Protein AF-A0A2C9LYV4-F1 (afdb_monomer_lite)

Structure (mmCIF, N/CA/C/O backbone):
data_AF-A0A2C9LYV4-F1
#
_entry.id   AF-A0A2C9LYV4-F1
#
loop_
_atom_site.group_PDB
_atom_site.id
_atom_site.type_symbol
_atom_site.label_atom_id
_atom_site.label_alt_id
_atom_site.label_comp_id
_atom_site.label_asym_id
_atom_site.label_entity_id
_atom_site.label_seq_id
_atom_site.pdbx_PDB_ins_code
_atom_site.Cartn_x
_atom_site.Cartn_y
_atom_site.Cartn_z
_atom_site.occupancy
_atom_site.B_iso_or_equiv
_atom_site.auth_seq_id
_atom_site.auth_comp_id
_atom_site.auth_asym_id
_atom_site.auth_atom_id
_atom_site.pdbx_PDB_model_num
ATOM 1 N N . MET A 1 1 ? -2.071 34.039 30.656 1.00 56.44 1 MET A N 1
ATOM 2 C CA . MET A 1 1 ? -1.187 34.396 29.516 1.00 56.44 1 MET A CA 1
ATOM 3 C C . MET A 1 1 ? -0.186 33.289 29.141 1.00 56.44 1 MET A C 1
ATOM 5 O O . MET A 1 1 ? -0.096 32.959 27.966 1.00 56.44 1 MET A O 1
ATOM 9 N N . ILE A 1 2 ? 0.522 32.662 30.096 1.00 62.28 2 ILE A N 1
ATOM 10 C CA . ILE A 1 2 ? 1.489 31.567 29.827 1.00 62.28 2 ILE A CA 1
ATOM 11 C C . ILE A 1 2 ? 0.813 30.305 29.250 1.00 62.28 2 ILE A C 1
ATOM 13 O O . ILE A 1 2 ? 1.288 29.763 28.257 1.00 62.28 2 ILE A O 1
ATOM 17 N N . ALA A 1 3 ? -0.340 29.891 29.790 1.00 60.28 3 ALA A N 1
ATOM 18 C CA . ALA A 1 3 ? -1.103 28.743 29.281 1.00 60.28 3 ALA A CA 1
ATOM 19 C C . ALA A 1 3 ? -1.579 28.928 27.824 1.00 60.28 3 ALA A C 1
ATOM 21 O O . ALA A 1 3 ? -1.458 28.013 27.015 1.00 60.28 3 ALA A O 1
ATOM 22 N N . LEU A 1 4 ? -2.022 30.138 27.458 1.00 67.06 4 LEU A N 1
ATOM 23 C CA . LEU A 1 4 ? -2.432 30.478 26.090 1.00 67.06 4 LEU A CA 1
ATOM 24 C C . LEU A 1 4 ? -1.241 30.439 25.115 1.00 67.06 4 LEU A C 1
ATOM 26 O O . LEU A 1 4 ? -1.348 29.907 24.015 1.00 67.06 4 LEU A O 1
ATOM 30 N N . LYS A 1 5 ? -0.075 30.943 25.543 1.00 67.81 5 LYS A N 1
ATOM 31 C CA . LYS A 1 5 ? 1.169 30.936 24.753 1.00 67.81 5 LYS A CA 1
ATOM 32 C C . LYS A 1 5 ? 1.719 29.516 24.561 1.00 67.81 5 LYS A C 1
ATOM 34 O O . LYS A 1 5 ? 2.217 29.189 23.483 1.00 67.81 5 LYS A O 1
ATOM 39 N N . ASN A 1 6 ? 1.583 28.662 25.576 1.00 65.56 6 ASN A N 1
ATOM 40 C CA . ASN A 1 6 ? 1.927 27.242 25.500 1.00 65.56 6 ASN A CA 1
ATOM 41 C C . ASN A 1 6 ? 0.960 26.473 24.587 1.00 65.56 6 ASN A C 1
ATOM 43 O O . ASN A 1 6 ? 1.418 25.686 23.759 1.00 65.56 6 ASN A O 1
ATOM 47 N N . GLY A 1 7 ? -0.344 26.763 24.662 1.00 70.94 7 GLY A N 1
ATOM 48 C CA . GLY A 1 7 ? -1.356 26.216 23.754 1.00 70.94 7 GLY A CA 1
ATOM 49 C C . GLY A 1 7 ? -1.098 26.597 22.295 1.00 70.94 7 GLY A C 1
ATOM 50 O O . GLY A 1 7 ? -1.024 25.725 21.434 1.00 70.94 7 GLY A O 1
ATOM 51 N N . LEU A 1 8 ? -0.834 27.878 22.019 1.00 75.88 8 LEU A N 1
ATOM 52 C CA . LEU A 1 8 ? -0.513 28.362 20.672 1.00 75.88 8 LEU A CA 1
ATOM 53 C C . LEU A 1 8 ? 0.761 27.707 20.112 1.00 75.88 8 LEU A C 1
ATOM 55 O O . LEU A 1 8 ? 0.804 27.316 18.948 1.00 75.88 8 LEU A O 1
ATOM 59 N N . ARG A 1 9 ? 1.795 27.530 20.949 1.00 75.50 9 ARG A N 1
ATOM 60 C CA . ARG A 1 9 ? 3.038 26.843 20.564 1.00 75.50 9 ARG A CA 1
ATOM 61 C C . ARG A 1 9 ? 2.796 25.366 20.245 1.00 75.50 9 ARG A C 1
ATOM 63 O O . ARG A 1 9 ? 3.397 24.850 19.305 1.00 75.50 9 ARG A O 1
ATOM 70 N N . HIS A 1 10 ? 1.940 24.692 21.011 1.00 76.44 10 HIS A N 1
ATOM 71 C CA . HIS A 1 10 ? 1.567 23.302 20.754 1.00 76.44 10 HIS A CA 1
ATOM 72 C C . HIS A 1 10 ? 0.804 23.169 19.430 1.00 76.44 10 HIS A C 1
ATOM 74 O O . HIS A 1 10 ? 1.162 22.338 18.598 1.00 76.44 10 HIS A O 1
ATOM 80 N N . ILE A 1 11 ? -0.170 24.052 19.189 1.00 82.38 11 ILE A N 1
ATOM 81 C CA . ILE A 1 11 ? -0.934 24.108 17.935 1.00 82.38 11 ILE A CA 1
ATOM 82 C C . ILE A 1 11 ? -0.005 24.380 16.747 1.00 82.38 11 ILE A C 1
ATOM 84 O O . ILE A 1 11 ? -0.052 23.655 15.760 1.00 82.38 11 ILE A O 1
ATOM 88 N N . ALA A 1 12 ? 0.893 25.362 16.845 1.00 78.25 12 ALA A N 1
ATOM 89 C CA . ALA A 1 12 ? 1.827 25.691 15.769 1.00 78.25 12 ALA A CA 1
ATOM 90 C C . ALA A 1 12 ? 2.773 24.525 15.431 1.00 78.25 12 ALA A C 1
ATOM 92 O O . ALA A 1 12 ? 2.997 24.227 14.256 1.00 78.25 12 ALA A O 1
ATOM 93 N N . LYS A 1 13 ? 3.301 23.823 16.446 1.00 77.06 13 LYS A N 1
ATOM 94 C CA . LYS A 1 13 ? 4.125 22.619 16.242 1.00 77.06 13 LYS A CA 1
ATOM 95 C C . LYS A 1 13 ? 3.329 21.503 15.573 1.00 77.06 13 LYS A C 1
ATOM 97 O O . LYS A 1 13 ? 3.822 20.907 14.618 1.00 77.06 13 LYS A O 1
ATOM 102 N N . HIS A 1 14 ? 2.108 21.262 16.041 1.00 76.62 14 HIS A N 1
ATOM 103 C CA . HIS A 1 14 ? 1.223 20.256 15.472 1.00 76.62 14 HIS A CA 1
ATOM 104 C C . HIS A 1 14 ? 0.893 20.561 14.003 1.00 76.62 14 HIS A C 1
ATOM 106 O O . HIS A 1 14 ? 1.096 19.714 13.138 1.00 76.62 14 HIS A O 1
ATOM 112 N N . LEU A 1 15 ? 0.501 21.800 13.691 1.00 77.62 15 LEU A N 1
ATOM 113 C CA . LEU A 1 15 ? 0.253 22.247 12.317 1.00 77.62 15 LEU A CA 1
ATOM 114 C C . LEU A 1 15 ? 1.497 22.111 11.436 1.00 77.62 15 LEU A C 1
ATOM 116 O O . LEU A 1 15 ? 1.401 21.623 10.315 1.00 77.62 15 LEU A O 1
ATOM 120 N N . THR A 1 16 ? 2.674 22.473 11.948 1.00 79.38 16 THR A N 1
ATOM 121 C CA . THR A 1 16 ? 3.940 22.319 11.213 1.00 79.38 16 THR A CA 1
ATOM 122 C C . THR A 1 16 ? 4.219 20.852 10.884 1.00 79.38 16 THR A C 1
ATOM 124 O O . THR A 1 16 ? 4.624 20.537 9.769 1.00 79.38 16 THR A O 1
ATOM 127 N N . GLN A 1 17 ? 3.995 19.939 11.832 1.00 76.19 17 GLN A N 1
ATOM 128 C CA . GLN A 1 17 ? 4.163 18.501 11.610 1.00 76.19 17 GLN A CA 1
ATOM 129 C C . GLN A 1 17 ? 3.161 17.967 10.579 1.00 76.19 17 GLN A C 1
ATOM 131 O O . GLN A 1 17 ? 3.556 17.237 9.670 1.00 76.19 17 GLN A O 1
ATOM 136 N N . LEU A 1 18 ? 1.894 18.383 10.664 1.00 77.50 18 LEU A N 1
ATOM 137 C CA . LEU A 1 18 ? 0.866 18.017 9.688 1.00 77.50 18 LEU A CA 1
ATOM 138 C C . LEU A 1 18 ? 1.211 18.511 8.280 1.00 77.50 18 LEU A C 1
ATOM 140 O O . LEU A 1 18 ? 1.094 17.750 7.321 1.00 77.50 18 LEU A O 1
ATOM 144 N N . LEU A 1 19 ? 1.664 19.760 8.151 1.00 76.69 19 LEU A N 1
ATOM 145 C CA . LEU A 1 19 ? 2.068 20.342 6.872 1.00 76.69 19 LEU A CA 1
ATOM 146 C C . LEU A 1 19 ? 3.268 19.609 6.276 1.00 76.69 19 LEU A C 1
ATOM 148 O O . LEU A 1 19 ? 3.232 19.263 5.101 1.00 76.69 19 LEU A O 1
ATOM 152 N N . LYS A 1 20 ? 4.293 19.304 7.082 1.00 77.38 20 LYS A N 1
ATOM 153 C CA . LYS A 1 20 ? 5.456 18.523 6.630 1.00 77.38 20 LYS A CA 1
ATOM 154 C C . LYS A 1 20 ? 5.047 17.152 6.101 1.00 77.38 20 LYS A C 1
ATOM 156 O O . LYS A 1 20 ? 5.502 16.754 5.034 1.00 77.38 20 LYS A O 1
ATOM 161 N N . ARG A 1 21 ? 4.157 16.456 6.812 1.00 79.62 21 ARG A N 1
ATOM 162 C CA . ARG A 1 21 ? 3.671 15.140 6.389 1.00 79.62 21 ARG A CA 1
ATOM 163 C C . ARG A 1 21 ? 2.850 15.218 5.101 1.00 79.62 21 ARG A C 1
ATOM 165 O O . ARG A 1 21 ? 3.083 14.436 4.187 1.00 79.62 21 ARG A O 1
ATOM 172 N N . LYS A 1 22 ? 1.939 16.193 4.995 1.00 80.19 22 LYS A N 1
ATOM 173 C CA . LYS A 1 22 ? 1.156 16.425 3.769 1.00 80.19 22 LYS A CA 1
ATOM 174 C C . LYS A 1 22 ? 2.044 16.782 2.578 1.00 80.19 22 LYS A C 1
ATOM 176 O O . LYS A 1 22 ? 1.810 16.284 1.485 1.00 80.19 22 LYS A O 1
ATOM 181 N N . LEU A 1 23 ? 3.067 17.607 2.788 1.00 81.00 23 LEU A N 1
ATOM 182 C CA . LEU A 1 23 ? 4.013 17.989 1.745 1.00 81.00 23 LEU A CA 1
ATOM 183 C C . LEU A 1 23 ? 4.838 16.788 1.263 1.00 81.00 23 LEU A C 1
ATOM 185 O O . LEU A 1 23 ? 4.965 16.590 0.059 1.00 81.00 23 LEU A O 1
ATOM 189 N N . SER A 1 24 ? 5.333 15.959 2.188 1.00 85.25 24 SER A N 1
ATOM 190 C CA . SER A 1 24 ? 6.030 14.706 1.863 1.00 85.25 24 SER A CA 1
ATOM 191 C C . SER A 1 24 ? 5.170 13.798 0.982 1.00 85.25 24 SER A C 1
ATOM 193 O O . SER A 1 24 ? 5.613 13.383 -0.087 1.00 85.25 24 SER A O 1
ATOM 195 N N . LEU A 1 25 ? 3.910 13.578 1.375 1.00 83.50 25 LEU A N 1
ATOM 196 C CA . LEU A 1 25 ? 2.962 12.774 0.602 1.00 83.50 25 LEU A CA 1
ATOM 197 C C . LEU A 1 25 ? 2.740 13.346 -0.806 1.00 83.50 25 LEU A C 1
ATOM 199 O O . LEU A 1 25 ? 2.710 12.592 -1.773 1.00 83.50 25 LEU A O 1
ATOM 203 N N . ILE A 1 26 ? 2.620 14.672 -0.942 1.00 84.31 26 ILE A N 1
ATOM 204 C CA . ILE A 1 26 ? 2.455 15.329 -2.247 1.00 84.31 26 ILE A CA 1
ATOM 205 C C . ILE A 1 26 ? 3.688 15.116 -3.129 1.00 84.31 26 ILE A C 1
ATOM 207 O O . ILE A 1 26 ? 3.542 14.790 -4.304 1.00 84.31 26 ILE A O 1
ATOM 211 N N . HIS A 1 27 ? 4.896 15.273 -2.584 1.00 87.50 27 HIS A N 1
ATOM 212 C CA . HIS A 1 27 ? 6.123 15.056 -3.352 1.00 87.50 27 HIS A CA 1
ATOM 213 C C . HIS A 1 27 ? 6.274 13.603 -3.797 1.00 87.50 27 HIS A C 1
ATOM 215 O O . HIS A 1 27 ? 6.596 13.361 -4.959 1.00 87.50 27 HIS A O 1
ATOM 221 N N . LEU A 1 28 ? 5.990 12.651 -2.908 1.00 90.12 28 LEU A N 1
ATOM 222 C CA . LEU A 1 28 ? 5.988 11.228 -3.236 1.00 90.12 28 LEU A CA 1
ATOM 223 C C . LEU A 1 28 ? 4.947 10.903 -4.312 1.00 90.12 28 LEU A C 1
ATOM 225 O O . LEU A 1 28 ? 5.273 10.252 -5.301 1.00 90.12 28 LEU A O 1
ATOM 229 N N . ALA A 1 29 ? 3.729 11.434 -4.188 1.00 88.75 29 ALA A N 1
ATOM 230 C CA . ALA A 1 29 ? 2.685 11.259 -5.192 1.00 88.75 29 ALA A CA 1
ATOM 231 C C . ALA A 1 29 ? 3.075 11.862 -6.549 1.00 88.75 29 ALA A C 1
ATOM 233 O O . ALA A 1 29 ? 2.820 11.250 -7.583 1.00 88.75 29 ALA A O 1
ATOM 234 N N . GLN A 1 30 ? 3.722 13.030 -6.565 1.00 91.81 30 GLN A N 1
ATOM 235 C CA . GLN A 1 30 ? 4.199 13.664 -7.795 1.00 91.81 30 GLN A CA 1
ATOM 236 C C . GLN A 1 30 ? 5.315 12.846 -8.455 1.00 91.81 30 GLN A C 1
ATOM 238 O O . GLN A 1 30 ? 5.283 12.631 -9.663 1.00 91.81 30 GLN A O 1
ATOM 243 N N . ALA A 1 31 ? 6.277 12.360 -7.670 1.00 93.75 31 ALA A N 1
ATOM 244 C CA . ALA A 1 31 ? 7.363 11.532 -8.177 1.00 93.75 31 ALA A CA 1
ATOM 245 C C . ALA A 1 31 ? 6.834 10.188 -8.714 1.00 93.75 31 ALA A C 1
ATOM 247 O O . ALA A 1 31 ? 7.182 9.780 -9.822 1.00 93.75 31 ALA A O 1
ATOM 248 N N . SER A 1 32 ? 5.911 9.554 -7.985 1.00 95.81 32 SER A N 1
ATOM 249 C CA . SER A 1 32 ? 5.224 8.337 -8.427 1.00 95.81 32 SER A CA 1
ATOM 250 C C . SER A 1 32 ? 4.376 8.561 -9.673 1.00 95.81 32 SER A C 1
ATOM 252 O O . SER A 1 32 ? 4.357 7.701 -10.545 1.00 95.81 32 SER A O 1
ATOM 254 N N . ARG A 1 33 ? 3.720 9.720 -9.813 1.00 96.69 33 ARG A N 1
ATOM 255 C CA . ARG A 1 33 ? 2.978 10.074 -11.032 1.00 96.69 33 ARG A CA 1
ATOM 256 C C . ARG A 1 33 ? 3.895 10.075 -12.254 1.00 96.69 33 ARG A C 1
ATOM 258 O O . ARG A 1 33 ? 3.520 9.514 -13.276 1.00 96.69 33 ARG A O 1
ATOM 265 N N . THR A 1 34 ? 5.091 10.653 -12.147 1.00 95.94 34 THR A N 1
ATOM 266 C CA . THR A 1 34 ? 6.073 10.645 -13.244 1.00 95.94 34 THR A CA 1
ATOM 267 C C . THR A 1 34 ? 6.524 9.227 -13.595 1.00 95.94 34 THR A C 1
ATOM 269 O O . THR A 1 34 ? 6.613 8.891 -14.772 1.00 95.94 34 THR A O 1
ATOM 272 N N . VAL A 1 35 ? 6.764 8.378 -12.589 1.00 96.00 35 VAL A N 1
ATOM 273 C CA . VAL A 1 35 ? 7.122 6.963 -12.792 1.00 96.00 35 VAL A CA 1
ATOM 274 C C . VAL A 1 35 ? 6.003 6.195 -13.497 1.00 96.00 35 VAL A C 1
ATOM 276 O O . VAL A 1 35 ? 6.260 5.509 -14.481 1.00 96.00 35 VAL A O 1
ATOM 279 N N . LEU A 1 36 ? 4.762 6.331 -13.025 1.00 96.56 36 LEU A N 1
ATOM 280 C CA . LEU A 1 36 ? 3.598 5.619 -13.564 1.00 96.56 36 LEU A CA 1
ATOM 281 C C . LEU A 1 36 ? 3.195 6.097 -14.968 1.00 96.56 36 LEU A C 1
ATOM 283 O O . LEU A 1 36 ? 2.637 5.326 -15.745 1.00 96.56 36 LEU A O 1
ATOM 287 N N . ALA A 1 37 ? 3.511 7.348 -15.313 1.00 95.75 37 ALA A N 1
ATOM 288 C CA . ALA A 1 37 ? 3.302 7.891 -16.653 1.00 95.75 37 ALA A CA 1
ATOM 289 C C . ALA A 1 37 ? 4.317 7.368 -17.689 1.00 95.75 37 ALA A C 1
ATOM 291 O O . ALA A 1 37 ? 4.082 7.504 -18.888 1.00 95.75 37 ALA A O 1
ATOM 292 N N . SER A 1 38 ? 5.443 6.790 -17.256 1.00 97.31 38 SER A N 1
ATOM 293 C CA . SER A 1 38 ? 6.449 6.230 -18.160 1.00 97.31 38 SER A CA 1
ATOM 294 C C . SER A 1 38 ? 6.139 4.772 -18.486 1.00 97.31 38 SER A C 1
ATOM 296 O O . SER A 1 38 ? 6.296 3.895 -17.632 1.00 97.31 38 SER A O 1
ATOM 298 N N . GLN A 1 39 ? 5.741 4.508 -19.734 1.00 96.38 39 GLN A N 1
ATOM 299 C CA . GLN A 1 39 ? 5.446 3.164 -20.248 1.00 96.38 39 GLN A CA 1
ATOM 300 C C . GLN A 1 39 ? 6.646 2.216 -20.171 1.00 96.38 39 GLN A C 1
ATOM 302 O O . GLN A 1 39 ? 6.483 1.044 -19.851 1.00 96.38 39 GLN A O 1
ATOM 307 N N . GLU A 1 40 ? 7.857 2.717 -20.418 1.00 97.62 40 GLU A N 1
ATOM 308 C CA . GLU A 1 40 ? 9.085 1.924 -20.294 1.00 97.62 40 GLU A CA 1
ATOM 309 C C . GLU A 1 40 ? 9.275 1.437 -18.853 1.00 97.62 40 GLU A C 1
ATOM 311 O O . GLU A 1 40 ? 9.469 0.248 -18.600 1.00 97.62 40 GLU A O 1
ATOM 316 N N . VAL A 1 41 ? 9.143 2.353 -17.890 1.00 96.69 41 VAL A N 1
ATOM 317 C CA . VAL A 1 41 ? 9.350 2.048 -16.471 1.00 96.69 41 VAL A CA 1
ATOM 318 C C . VAL A 1 41 ? 8.258 1.125 -15.936 1.00 96.69 41 VAL A C 1
ATOM 320 O O . VAL A 1 41 ? 8.556 0.170 -15.221 1.00 96.69 41 VAL A O 1
ATOM 323 N N . THR A 1 42 ? 6.996 1.383 -16.281 1.00 97.19 42 THR A N 1
ATOM 324 C CA . THR A 1 42 ? 5.868 0.525 -15.874 1.00 97.19 42 THR A CA 1
ATOM 325 C C . THR A 1 42 ? 5.896 -0.834 -16.563 1.00 97.19 42 THR A C 1
ATOM 327 O O . THR A 1 42 ? 5.589 -1.832 -15.917 1.00 97.19 42 THR A O 1
ATOM 330 N N . GLY A 1 43 ? 6.336 -0.903 -17.820 1.00 98.06 43 GLY A N 1
ATOM 331 C CA . GLY A 1 43 ? 6.567 -2.159 -18.529 1.00 98.06 43 GLY A CA 1
ATOM 332 C C . GLY A 1 43 ? 7.634 -3.013 -17.846 1.00 98.06 43 GLY A C 1
ATOM 333 O O . GLY A 1 43 ? 7.384 -4.181 -17.550 1.00 98.06 43 GLY A O 1
ATOM 334 N N . GLN A 1 44 ? 8.786 -2.426 -17.505 1.00 98.38 44 GLN A N 1
ATOM 335 C CA . GLN A 1 44 ? 9.826 -3.135 -16.752 1.00 98.38 44 GLN A CA 1
ATOM 336 C C . GLN A 1 44 ? 9.339 -3.555 -15.358 1.00 98.38 44 GLN A C 1
ATOM 338 O O . GLN A 1 44 ? 9.607 -4.670 -14.919 1.00 98.38 44 GLN A O 1
ATOM 343 N N . LEU A 1 45 ? 8.579 -2.692 -14.678 1.00 98.12 45 LEU A N 1
ATOM 344 C CA . LEU A 1 45 ? 7.986 -3.008 -13.380 1.00 98.12 45 LEU A CA 1
ATOM 345 C C . LEU A 1 45 ? 7.010 -4.185 -13.455 1.00 98.12 45 LEU A C 1
ATOM 347 O O . LEU A 1 45 ? 7.008 -5.033 -12.567 1.00 98.12 45 LEU A O 1
ATOM 351 N N . LEU A 1 46 ? 6.204 -4.267 -14.512 1.00 98.50 46 LEU A N 1
ATOM 352 C CA . LEU A 1 46 ? 5.313 -5.398 -14.737 1.00 98.50 46 LEU A CA 1
ATOM 353 C C . LEU A 1 46 ? 6.098 -6.699 -14.952 1.00 98.50 46 LEU A C 1
ATOM 355 O O . LEU A 1 46 ? 5.731 -7.719 -14.373 1.00 98.50 46 LEU A O 1
ATOM 359 N N . LEU A 1 47 ? 7.177 -6.673 -15.741 1.00 98.25 47 LEU A N 1
ATOM 360 C CA . LEU A 1 47 ? 8.031 -7.849 -15.950 1.00 98.25 47 LEU A CA 1
ATOM 361 C C . LEU A 1 47 ? 8.646 -8.337 -14.637 1.00 98.25 47 LEU A C 1
ATOM 363 O O . LEU A 1 47 ? 8.538 -9.519 -14.308 1.00 98.25 47 LEU A O 1
ATOM 367 N N . ASP A 1 48 ? 9.223 -7.421 -13.860 1.00 98.31 48 ASP A N 1
ATOM 368 C CA . ASP A 1 48 ? 9.826 -7.758 -12.573 1.00 98.31 48 ASP A CA 1
ATOM 369 C C . ASP A 1 48 ? 8.757 -8.269 -11.597 1.00 98.31 48 ASP A C 1
ATOM 371 O O . ASP A 1 48 ? 8.961 -9.291 -10.948 1.00 98.31 48 ASP A O 1
ATOM 375 N N . TRP A 1 49 ? 7.577 -7.638 -11.547 1.00 98.00 49 TRP A N 1
ATOM 376 C CA . TRP A 1 49 ? 6.445 -8.085 -10.728 1.00 98.00 49 TRP A CA 1
ATOM 377 C C . TRP A 1 49 ? 5.991 -9.512 -11.060 1.00 98.00 49 TRP A C 1
ATOM 379 O O . TRP A 1 49 ? 5.694 -10.291 -10.156 1.00 98.00 49 TRP A O 1
ATOM 389 N N . LEU A 1 50 ? 5.953 -9.873 -12.345 1.00 97.69 50 LEU A N 1
ATOM 390 C CA . LEU A 1 50 ? 5.566 -11.211 -12.799 1.00 97.69 50 LEU A CA 1
ATOM 391 C C . LEU A 1 50 ? 6.600 -12.291 -12.467 1.00 97.69 50 LEU A C 1
ATOM 393 O O . LEU A 1 50 ? 6.240 -13.465 -12.416 1.00 97.69 50 LEU A O 1
ATOM 397 N N . SER A 1 51 ? 7.859 -11.912 -12.236 1.00 97.38 51 SER A N 1
ATOM 398 C CA . SER A 1 51 ? 8.912 -12.849 -11.832 1.00 97.38 51 SER A CA 1
ATOM 399 C C . SER A 1 51 ? 8.852 -13.240 -10.349 1.00 97.38 51 SER A C 1
ATOM 401 O O . SER A 1 51 ? 9.428 -14.254 -9.957 1.00 97.38 51 SER A O 1
ATOM 403 N N . ILE A 1 52 ? 8.125 -12.473 -9.529 1.00 97.69 52 ILE A N 1
ATOM 404 C CA . ILE A 1 52 ? 8.013 -12.698 -8.086 1.00 97.69 52 ILE A CA 1
ATOM 405 C C . ILE A 1 52 ? 7.065 -13.871 -7.801 1.00 97.69 52 ILE A C 1
ATOM 407 O O . ILE A 1 52 ? 5.922 -13.896 -8.266 1.00 97.69 52 ILE A O 1
ATOM 411 N N . ASP A 1 53 ? 7.478 -14.805 -6.936 1.00 97.06 53 ASP A N 1
ATOM 412 C CA . ASP A 1 53 ? 6.583 -15.839 -6.395 1.00 97.06 53 ASP A CA 1
ATOM 413 C C . ASP A 1 53 ? 5.628 -15.243 -5.343 1.00 97.06 53 ASP A C 1
ATOM 415 O O . ASP A 1 53 ? 5.786 -15.383 -4.122 1.00 97.06 53 ASP A O 1
ATOM 419 N N . LEU A 1 54 ? 4.596 -14.559 -5.840 1.00 96.44 54 LEU A N 1
ATOM 420 C CA . LEU A 1 54 ? 3.573 -13.912 -5.021 1.00 96.44 54 LEU A CA 1
ATOM 421 C C . LEU A 1 54 ? 2.815 -14.918 -4.150 1.00 96.44 54 LEU A C 1
ATOM 423 O O . LEU A 1 54 ? 2.439 -14.587 -3.029 1.00 96.44 54 LEU A O 1
ATOM 427 N N . ASN A 1 55 ? 2.625 -16.158 -4.609 1.00 94.44 55 ASN A N 1
ATOM 428 C CA . ASN A 1 55 ? 1.953 -17.185 -3.813 1.00 94.44 55 ASN A CA 1
ATOM 429 C C . ASN A 1 55 ? 2.761 -17.530 -2.559 1.00 94.44 55 ASN A C 1
ATOM 431 O O . ASN A 1 55 ? 2.194 -17.628 -1.466 1.00 94.44 55 ASN A O 1
ATOM 435 N N . SER A 1 56 ? 4.078 -17.688 -2.703 1.00 94.94 56 SER A N 1
ATOM 436 C CA . SER A 1 56 ? 4.984 -17.898 -1.575 1.00 94.94 56 SER A CA 1
ATOM 437 C C . SER A 1 56 ? 4.998 -16.691 -0.639 1.00 94.94 56 SER A C 1
ATOM 439 O O . SER A 1 56 ? 4.812 -16.856 0.569 1.00 94.94 56 SER A O 1
ATOM 441 N N . ILE A 1 57 ? 5.107 -15.468 -1.173 1.00 95.94 57 ILE A N 1
ATOM 442 C CA . ILE A 1 57 ? 5.077 -14.245 -0.356 1.00 95.94 57 ILE A CA 1
ATOM 443 C C . ILE A 1 57 ? 3.769 -14.130 0.434 1.00 95.94 57 ILE A C 1
ATOM 445 O O . ILE A 1 57 ? 3.814 -13.896 1.643 1.00 95.94 57 ILE A O 1
ATOM 449 N N . VAL A 1 58 ? 2.610 -14.333 -0.202 1.00 94.62 58 VAL A N 1
ATOM 450 C CA . VAL A 1 58 ? 1.304 -14.275 0.472 1.00 94.62 58 VAL A CA 1
ATOM 451 C C . VAL A 1 58 ? 1.231 -15.316 1.591 1.00 94.62 58 VAL A C 1
ATOM 453 O O . VAL A 1 58 ? 0.868 -14.974 2.716 1.00 94.62 58 VAL A O 1
ATOM 456 N N . LYS A 1 59 ? 1.626 -16.570 1.331 1.00 92.12 59 LYS A N 1
ATOM 457 C CA . LYS A 1 59 ? 1.635 -17.632 2.355 1.00 92.12 59 LYS A CA 1
ATOM 458 C C . LYS A 1 59 ? 2.537 -17.283 3.538 1.00 92.12 59 LYS A C 1
ATOM 460 O O . LYS A 1 59 ? 2.126 -17.442 4.685 1.00 92.12 59 LYS A O 1
ATOM 465 N N . GLN A 1 60 ? 3.742 -16.778 3.277 1.00 92.19 60 GLN A N 1
ATOM 466 C CA . GLN A 1 60 ? 4.685 -16.391 4.327 1.00 92.19 60 GLN A CA 1
ATOM 467 C C . GLN A 1 60 ? 4.184 -15.196 5.151 1.00 92.19 60 GLN A C 1
ATOM 469 O O . GLN A 1 60 ? 4.381 -15.167 6.368 1.00 92.19 60 GLN A O 1
ATOM 474 N N . THR A 1 61 ? 3.541 -14.214 4.512 1.00 92.88 61 THR A N 1
ATOM 475 C CA . THR A 1 61 ? 2.929 -13.072 5.206 1.00 92.88 61 THR A CA 1
ATOM 476 C C . THR A 1 61 ? 1.821 -13.534 6.141 1.00 92.88 61 THR A C 1
ATOM 478 O O . THR A 1 61 ? 1.846 -13.179 7.319 1.00 92.88 61 THR A O 1
ATOM 481 N N . LEU A 1 62 ? 0.900 -14.370 5.652 1.00 90.62 62 LEU A N 1
ATOM 482 C CA . LEU A 1 62 ? -0.199 -14.893 6.466 1.00 90.62 62 LEU A CA 1
ATOM 483 C C . LEU A 1 62 ? 0.329 -15.716 7.637 1.00 90.62 62 LEU A C 1
ATOM 485 O O . LEU A 1 62 ? -0.008 -15.416 8.773 1.00 90.62 62 LEU A O 1
ATOM 489 N N . TYR A 1 63 ? 1.259 -16.646 7.396 1.00 87.19 63 TYR A N 1
ATOM 490 C CA . TYR A 1 63 ? 1.844 -17.480 8.453 1.00 87.19 63 TYR A CA 1
ATOM 491 C C . TYR A 1 63 ? 2.497 -16.672 9.589 1.00 87.19 63 TYR A C 1
ATOM 493 O O . TYR A 1 63 ? 2.520 -17.111 10.735 1.00 87.19 63 TYR A O 1
ATOM 501 N N . THR A 1 64 ? 3.020 -15.481 9.285 1.00 84.00 64 THR A N 1
ATOM 502 C CA . THR A 1 64 ? 3.664 -14.611 10.281 1.00 84.00 64 THR A CA 1
ATOM 503 C C . THR A 1 64 ? 2.647 -13.898 11.184 1.00 84.00 64 THR A C 1
ATOM 505 O O . THR A 1 64 ? 2.981 -13.536 12.310 1.00 84.00 64 THR A O 1
ATOM 508 N N . LEU A 1 65 ? 1.427 -13.647 10.698 1.00 77.50 65 LEU A N 1
ATOM 509 C CA . LEU A 1 65 ? 0.521 -12.645 11.274 1.00 77.50 65 L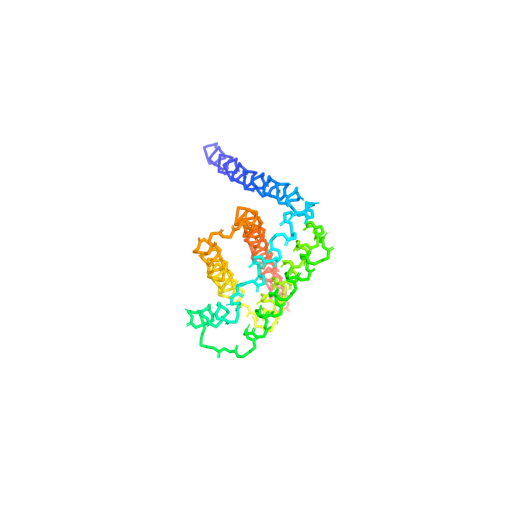EU A CA 1
ATOM 510 C C . LEU A 1 65 ? -0.871 -13.171 11.642 1.00 77.50 65 LEU A C 1
ATOM 512 O O . LEU A 1 65 ? -1.535 -12.553 12.475 1.00 77.50 65 LEU A O 1
ATOM 516 N N . SER A 1 66 ? -1.320 -14.280 11.060 1.00 65.25 66 SER A N 1
ATOM 517 C CA . SER A 1 66 ? -2.584 -14.945 11.380 1.00 65.25 66 SER A CA 1
ATOM 518 C C . SER A 1 66 ? -2.441 -16.465 11.221 1.00 65.25 66 SER A C 1
ATOM 520 O O . SER A 1 66 ? -1.664 -16.967 10.411 1.00 65.25 66 SER A O 1
ATOM 522 N N . HIS A 1 67 ? -3.181 -17.253 12.006 1.00 58.09 67 HIS A N 1
ATOM 523 C CA . HIS A 1 67 ? -3.363 -18.663 11.654 1.00 58.09 67 HIS A CA 1
ATOM 524 C C . HIS A 1 67 ? -4.171 -18.715 10.354 1.00 58.09 67 HIS A C 1
ATOM 526 O O . HIS A 1 67 ? -5.323 -18.291 10.329 1.00 58.09 67 HIS A O 1
ATOM 532 N N . CYS A 1 68 ? -3.503 -19.167 9.289 1.00 53.19 68 CYS A N 1
ATOM 533 C CA . CYS A 1 68 ? -3.951 -19.247 7.900 1.00 53.19 68 CYS A CA 1
ATOM 534 C C . CYS A 1 68 ? -5.480 -19.352 7.735 1.00 53.19 68 CYS A C 1
ATOM 536 O O . CYS A 1 68 ? -6.064 -20.401 8.003 1.00 53.19 68 CYS A O 1
ATOM 538 N N . ALA A 1 69 ? -6.123 -18.283 7.255 1.00 70.81 69 ALA A N 1
ATOM 539 C CA . ALA A 1 69 ? -7.504 -18.334 6.790 1.00 70.81 69 ALA A CA 1
ATOM 540 C C . ALA A 1 69 ? -7.532 -18.248 5.257 1.00 70.81 69 ALA A C 1
ATOM 542 O O . ALA A 1 69 ? -7.096 -17.252 4.679 1.00 70.81 69 ALA A O 1
ATOM 543 N N . ASP A 1 70 ? -8.120 -19.246 4.587 1.00 81.69 70 ASP A N 1
ATOM 544 C CA . ASP A 1 70 ? -8.271 -19.293 3.118 1.00 81.69 70 ASP A CA 1
ATOM 545 C C . ASP A 1 70 ? -8.872 -18.009 2.530 1.00 81.69 70 ASP A C 1
ATOM 547 O O . ASP A 1 70 ? -8.583 -17.606 1.402 1.00 81.69 70 ASP A O 1
ATOM 551 N N . LYS A 1 71 ? -9.718 -17.337 3.314 1.00 84.62 71 LYS A N 1
ATOM 552 C CA . LYS A 1 71 ? -10.320 -16.057 2.952 1.00 84.62 71 LYS A CA 1
ATOM 553 C C . LYS A 1 71 ? -9.285 -14.935 2.823 1.00 84.62 71 LYS A C 1
ATOM 555 O O . LYS A 1 71 ? -9.367 -14.162 1.876 1.00 84.62 71 LYS A O 1
ATOM 560 N N . GLU A 1 72 ? -8.343 -14.830 3.757 1.00 86.75 72 GLU A N 1
ATOM 561 C CA . GLU A 1 72 ? -7.298 -13.796 3.732 1.00 86.75 72 GLU A CA 1
ATOM 562 C C . GLU A 1 72 ? -6.348 -14.030 2.558 1.00 86.75 72 GLU A C 1
ATOM 564 O O . GLU A 1 72 ? -6.005 -13.085 1.850 1.00 86.75 72 GLU A O 1
ATOM 569 N N . HIS A 1 73 ? -6.028 -15.298 2.276 1.00 91.31 73 HIS A N 1
ATOM 570 C CA . HIS A 1 73 ? -5.259 -15.683 1.094 1.00 91.31 73 HIS A CA 1
ATOM 571 C C . HIS A 1 73 ? -5.929 -15.212 -0.199 1.00 91.31 73 HIS A C 1
ATOM 573 O O . HIS A 1 73 ? -5.300 -14.514 -0.988 1.00 91.31 73 HIS A O 1
ATOM 579 N N . ARG A 1 74 ? -7.226 -15.501 -0.381 1.00 92.44 74 ARG A N 1
ATOM 580 C CA . ARG A 1 74 ? -7.980 -15.050 -1.564 1.00 92.44 74 ARG A CA 1
ATOM 581 C C . ARG A 1 74 ? -7.982 -13.531 -1.716 1.00 92.44 74 ARG A C 1
ATOM 583 O O . ARG A 1 74 ? -7.791 -13.046 -2.824 1.00 92.44 74 ARG A O 1
ATOM 590 N N . VAL A 1 75 ? -8.177 -12.788 -0.624 1.00 93.12 75 VAL A N 1
ATOM 591 C CA . VAL A 1 75 ? -8.159 -11.315 -0.657 1.00 93.12 75 VAL A CA 1
ATOM 592 C C . VAL A 1 75 ? -6.781 -10.797 -1.069 1.00 93.12 75 VAL A C 1
ATOM 594 O O . VAL A 1 75 ? -6.697 -9.934 -1.935 1.00 93.12 75 VAL A O 1
ATOM 597 N N . MET A 1 76 ? -5.696 -11.331 -0.504 1.00 94.50 76 MET A N 1
ATOM 598 C CA . MET A 1 76 ? -4.342 -10.904 -0.870 1.00 94.50 76 MET A CA 1
ATOM 599 C C . MET A 1 76 ? -3.994 -11.240 -2.324 1.00 94.50 76 MET A C 1
ATOM 601 O O . MET A 1 76 ? -3.433 -10.395 -3.020 1.00 94.50 76 MET A O 1
ATOM 605 N N . SER A 1 77 ? -4.350 -12.436 -2.800 1.00 94.88 77 SER A N 1
ATOM 606 C CA . SER A 1 77 ? -4.148 -12.826 -4.199 1.00 94.88 77 SER A CA 1
ATOM 607 C C . SER A 1 77 ? -4.918 -11.917 -5.160 1.00 94.88 77 SER A C 1
ATOM 609 O O . SER A 1 77 ? -4.366 -11.500 -6.175 1.00 94.88 77 SER A O 1
ATOM 611 N N . GLU A 1 78 ? -6.155 -11.554 -4.816 1.00 96.62 78 GLU A N 1
ATOM 612 C CA . GLU A 1 78 ? -6.965 -10.619 -5.601 1.00 96.62 78 GLU A CA 1
ATOM 613 C C . GLU A 1 78 ? -6.341 -9.216 -5.641 1.00 96.62 78 GLU A C 1
ATOM 615 O O . GLU A 1 78 ? -6.225 -8.620 -6.708 1.00 96.62 78 GLU A O 1
ATOM 620 N N . LEU A 1 79 ? -5.849 -8.702 -4.511 1.00 97.31 79 LEU A N 1
ATOM 621 C CA . LEU A 1 79 ? -5.153 -7.409 -4.470 1.00 97.31 79 LEU A CA 1
ATOM 622 C C . LEU A 1 79 ? -3.879 -7.411 -5.331 1.00 97.31 79 LEU A C 1
ATOM 624 O O . LEU A 1 79 ? -3.609 -6.437 -6.031 1.00 97.31 79 LEU A O 1
ATOM 628 N N . CYS A 1 80 ? -3.122 -8.512 -5.327 1.00 97.88 80 CYS A N 1
ATOM 629 C CA . CYS A 1 80 ? -1.949 -8.670 -6.191 1.00 97.88 80 CYS A CA 1
ATOM 630 C C . CYS A 1 80 ? -2.329 -8.668 -7.678 1.00 97.88 80 CYS A C 1
ATOM 632 O O . CYS A 1 80 ? -1.639 -8.063 -8.501 1.00 97.88 80 CYS A O 1
ATOM 634 N N . TYR A 1 81 ? -3.432 -9.336 -8.022 1.00 97.94 81 TYR A N 1
ATOM 635 C CA . TYR A 1 81 ? -3.963 -9.360 -9.381 1.00 97.94 81 TYR A CA 1
ATOM 636 C C . TYR A 1 81 ? -4.429 -7.971 -9.840 1.00 97.94 81 TYR A C 1
ATOM 638 O O . TYR A 1 81 ? -4.113 -7.552 -10.952 1.00 97.94 81 TYR A O 1
ATOM 646 N N . GLN A 1 82 ? -5.113 -7.221 -8.977 1.00 98.44 82 GLN A N 1
ATOM 647 C CA . GLN A 1 82 ? -5.543 -5.853 -9.270 1.00 98.44 82 GLN A CA 1
ATOM 648 C C . GLN A 1 82 ? -4.358 -4.907 -9.475 1.00 98.44 82 GLN A C 1
ATOM 650 O O . GLN A 1 82 ? -4.364 -4.126 -10.422 1.00 98.44 82 GLN A O 1
ATOM 655 N N . PHE A 1 83 ? -3.311 -5.011 -8.651 1.00 98.19 83 PHE A N 1
ATOM 656 C CA . PHE A 1 83 ? -2.090 -4.228 -8.853 1.00 98.19 83 PHE A CA 1
ATOM 657 C C . PHE A 1 83 ? -1.431 -4.535 -10.204 1.00 98.19 83 PHE A C 1
ATOM 659 O O . PHE A 1 83 ? -1.087 -3.617 -10.946 1.00 98.19 83 PHE A O 1
ATOM 666 N N . LYS A 1 84 ? -1.338 -5.820 -10.573 1.00 98.38 84 LYS A N 1
ATOM 667 C CA . LYS A 1 84 ? -0.888 -6.232 -11.910 1.00 98.38 84 LYS A CA 1
ATOM 668 C C . LYS A 1 84 ? -1.736 -5.586 -13.010 1.00 98.38 84 LYS A C 1
ATOM 670 O O . LYS A 1 84 ? -1.176 -5.100 -13.984 1.00 98.38 84 LYS A O 1
ATOM 675 N N . LYS A 1 85 ? -3.064 -5.562 -12.861 1.00 98.56 85 LYS A N 1
ATOM 676 C CA . LYS A 1 85 ? -3.963 -4.941 -13.844 1.00 98.56 85 LYS A CA 1
ATOM 677 C C . LYS A 1 85 ? -3.728 -3.441 -13.993 1.00 98.56 85 LYS A C 1
ATOM 679 O O . LYS A 1 85 ? -3.640 -2.960 -15.112 1.00 98.56 85 LYS A O 1
ATOM 684 N N . LEU A 1 86 ? -3.517 -2.723 -12.892 1.00 98.56 86 LEU A N 1
ATOM 685 C CA . LEU A 1 86 ? -3.181 -1.297 -12.940 1.00 98.56 86 LEU A CA 1
ATOM 686 C C . LEU A 1 86 ? -1.868 -1.022 -13.693 1.00 98.56 86 LEU A C 1
ATOM 688 O O . LEU A 1 86 ? -1.754 0.005 -14.364 1.00 98.56 86 LEU A O 1
ATOM 692 N N . LEU A 1 87 ? -0.888 -1.927 -13.598 1.00 97.88 87 LEU A N 1
ATOM 693 C CA . LEU A 1 87 ? 0.346 -1.849 -14.386 1.00 97.88 87 LEU A CA 1
ATOM 694 C C . LEU A 1 87 ? 0.090 -2.138 -15.872 1.00 97.88 87 LEU A C 1
ATOM 696 O O . LEU A 1 87 ? 0.573 -1.390 -16.717 1.00 97.88 87 LEU A O 1
ATOM 700 N N . GLU A 1 88 ? -0.676 -3.189 -16.185 1.00 97.75 88 GLU A N 1
ATOM 701 C CA . GLU A 1 88 ? -1.047 -3.553 -17.564 1.00 97.75 88 GLU A CA 1
ATOM 702 C C . GLU A 1 88 ? -1.810 -2.4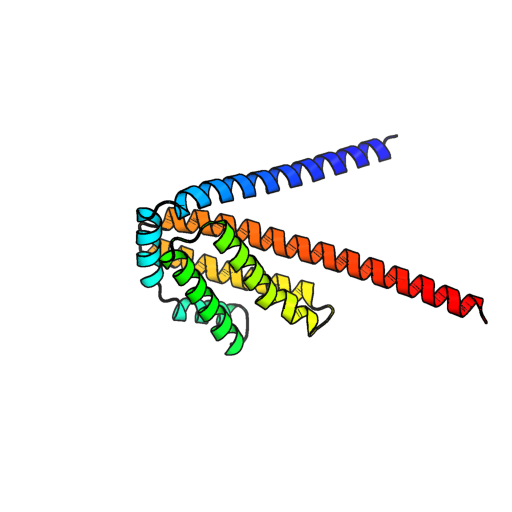30 -18.277 1.00 97.75 88 GLU A C 1
ATOM 704 O O . GLU A 1 88 ? -1.566 -2.169 -19.453 1.00 97.75 88 GLU A O 1
ATOM 709 N N . ASP A 1 89 ? -2.693 -1.744 -17.552 1.00 97.69 89 ASP A N 1
ATOM 710 C CA . ASP A 1 89 ? -3.582 -0.720 -18.098 1.00 97.69 89 ASP A CA 1
ATOM 711 C C . ASP A 1 89 ? -2.938 0.680 -18.149 1.00 97.69 89 ASP A C 1
ATOM 713 O O . ASP A 1 89 ? -3.622 1.649 -18.478 1.00 97.69 89 ASP A O 1
ATOM 717 N N . GLN A 1 90 ? -1.645 0.820 -17.808 1.00 96.56 90 GLN A N 1
ATOM 718 C CA . GLN A 1 90 ? -0.960 2.122 -17.712 1.00 96.56 90 GLN A CA 1
ATOM 719 C C . GLN A 1 90 ? -1.751 3.111 -16.828 1.00 96.56 90 GLN A C 1
ATOM 721 O O . GLN A 1 90 ? -1.953 4.279 -17.172 1.00 96.56 90 GLN A O 1
ATOM 726 N N . ALA A 1 91 ? -2.274 2.628 -15.699 1.00 97.75 91 ALA A N 1
ATOM 727 C CA . ALA A 1 91 ? -3.241 3.384 -14.916 1.00 97.75 91 ALA A CA 1
ATOM 728 C C . ALA A 1 91 ? -2.643 4.684 -14.340 1.00 97.75 91 ALA A C 1
ATOM 730 O O . ALA A 1 91 ? -1.467 4.756 -13.973 1.00 97.75 91 ALA A O 1
ATOM 731 N N . SER A 1 92 ? -3.472 5.724 -14.211 1.00 96.62 92 SER A N 1
ATOM 732 C CA . SER A 1 92 ? -3.049 6.977 -13.579 1.00 96.62 92 SER A CA 1
ATOM 733 C C . SER A 1 92 ? -2.865 6.803 -12.069 1.00 96.62 92 SER A C 1
ATOM 735 O O . SER A 1 92 ? -3.464 5.917 -11.455 1.00 96.62 92 SER A O 1
ATOM 737 N N . ILE A 1 93 ? -2.083 7.681 -11.427 1.00 95.81 93 ILE A N 1
ATOM 738 C CA . ILE A 1 93 ? -1.896 7.642 -9.965 1.00 95.81 93 ILE A CA 1
ATOM 739 C C . ILE A 1 93 ? -3.237 7.713 -9.217 1.00 95.81 93 ILE A C 1
ATOM 741 O O . ILE A 1 93 ? -3.404 7.053 -8.199 1.00 95.81 93 ILE A O 1
ATOM 745 N N . GLU A 1 94 ? -4.223 8.443 -9.738 1.00 95.81 94 GLU A N 1
ATOM 746 C CA . GLU A 1 94 ? -5.567 8.542 -9.166 1.00 95.81 94 GLU A CA 1
ATOM 747 C C . GLU A 1 94 ? -6.286 7.182 -9.143 1.00 95.81 94 GLU A C 1
ATOM 749 O O . GLU A 1 94 ? -6.960 6.866 -8.163 1.00 95.81 94 GLU A O 1
ATOM 754 N N . ALA A 1 95 ? -6.095 6.343 -10.166 1.00 97.94 95 ALA A N 1
ATOM 755 C CA . ALA A 1 95 ? -6.636 4.985 -10.191 1.00 97.94 95 ALA A CA 1
ATOM 756 C C . ALA A 1 95 ? -5.970 4.079 -9.138 1.00 97.94 95 ALA A C 1
ATOM 758 O O . ALA A 1 95 ? -6.663 3.317 -8.461 1.00 97.94 95 ALA A O 1
ATOM 759 N N . TYR A 1 96 ? -4.655 4.212 -8.922 1.00 98.06 96 TYR A N 1
ATOM 760 C CA . TYR A 1 96 ? -3.970 3.528 -7.816 1.00 98.06 96 TYR A CA 1
ATOM 761 C C . TYR A 1 96 ? -4.494 3.987 -6.453 1.00 98.06 96 TYR A C 1
ATOM 763 O O . TYR A 1 96 ? -4.745 3.156 -5.584 1.00 98.06 96 TYR A O 1
ATOM 771 N N . ILE A 1 97 ? -4.712 5.291 -6.263 1.00 97.06 97 ILE A N 1
ATOM 772 C CA . ILE A 1 97 ? -5.302 5.828 -5.030 1.00 97.06 97 ILE A CA 1
ATOM 773 C C . ILE A 1 97 ? -6.705 5.252 -4.793 1.00 97.06 97 ILE A C 1
ATOM 775 O O . ILE A 1 97 ? -6.994 4.784 -3.693 1.00 97.06 97 ILE A O 1
ATOM 779 N N . HIS A 1 98 ? -7.548 5.201 -5.826 1.00 98.06 98 HIS A N 1
ATOM 780 C CA . HIS A 1 98 ? -8.876 4.592 -5.734 1.00 98.06 98 HIS A CA 1
ATOM 781 C C . HIS A 1 98 ? -8.816 3.094 -5.376 1.00 98.06 98 HIS A C 1
ATOM 783 O O . HIS A 1 98 ? -9.617 2.586 -4.583 1.00 98.06 98 HIS A O 1
ATOM 789 N N . TRP A 1 99 ? -7.855 2.362 -5.941 1.00 98.50 99 TRP A N 1
ATOM 790 C CA . TRP A 1 99 ? -7.615 0.968 -5.579 1.00 98.50 99 TRP A CA 1
ATOM 791 C C . TRP A 1 99 ? -7.211 0.815 -4.103 1.00 98.50 99 TRP A C 1
ATOM 793 O O . TRP A 1 99 ? -7.772 -0.033 -3.406 1.00 98.50 99 TRP A O 1
ATOM 803 N N . LEU A 1 100 ? -6.329 1.680 -3.585 1.00 98.31 100 LEU A N 1
ATOM 804 C CA . LEU A 1 100 ? -5.965 1.697 -2.161 1.00 98.31 100 LEU A CA 1
ATOM 805 C C . LEU A 1 100 ? -7.171 2.002 -1.259 1.00 98.31 100 LEU A C 1
ATOM 807 O O . LEU A 1 100 ? -7.332 1.359 -0.221 1.00 98.31 100 LEU A O 1
ATOM 811 N N . ASP A 1 101 ? -8.040 2.935 -1.658 1.00 97.75 101 ASP A N 1
ATOM 812 C CA . ASP A 1 101 ? -9.301 3.212 -0.959 1.00 97.75 101 ASP A CA 1
ATOM 813 C C . ASP A 1 101 ? -10.183 1.955 -0.880 1.00 97.75 101 ASP A C 1
ATOM 815 O O . ASP A 1 101 ? -10.659 1.588 0.198 1.00 97.75 101 ASP A O 1
ATOM 819 N N . THR A 1 102 ? -10.345 1.252 -2.004 1.00 97.94 102 THR A N 1
ATOM 820 C CA . THR A 1 102 ? -11.143 0.016 -2.095 1.00 97.94 102 THR A CA 1
ATOM 821 C C . THR A 1 102 ? -10.547 -1.114 -1.251 1.00 97.94 102 THR A C 1
ATOM 823 O O . THR A 1 102 ? -11.278 -1.879 -0.610 1.00 97.94 102 THR A O 1
ATOM 826 N N . MET A 1 103 ? -9.217 -1.211 -1.209 1.00 97.56 103 MET A N 1
ATOM 827 C CA . MET A 1 103 ? -8.488 -2.156 -0.367 1.00 97.56 103 MET A CA 1
ATOM 828 C C . MET A 1 103 ? -8.740 -1.883 1.121 1.00 97.56 103 MET A C 1
ATOM 830 O O . MET A 1 103 ? -9.106 -2.801 1.856 1.00 97.56 103 MET A O 1
ATOM 834 N N . VAL A 1 104 ? -8.589 -0.633 1.574 1.00 97.06 104 VAL A N 1
ATOM 835 C CA . VAL A 1 104 ? -8.848 -0.251 2.974 1.00 97.06 104 VAL A CA 1
ATOM 836 C C . VAL A 1 104 ? -10.317 -0.474 3.338 1.00 97.06 104 VAL A C 1
ATOM 838 O O . VAL A 1 104 ? -10.615 -1.001 4.413 1.00 97.06 104 VAL A O 1
ATOM 841 N N . ASP A 1 105 ? -11.244 -0.139 2.441 1.00 95.38 105 ASP A N 1
ATOM 842 C CA . ASP A 1 105 ? -12.671 -0.375 2.653 1.00 95.38 105 ASP A CA 1
ATOM 843 C C . ASP A 1 105 ? -12.984 -1.869 2.847 1.00 95.38 105 ASP A C 1
ATOM 845 O O . ASP A 1 105 ? -13.639 -2.267 3.815 1.00 95.38 105 ASP A O 1
ATOM 849 N N . THR A 1 106 ? -12.446 -2.716 1.968 1.00 93.31 106 THR A N 1
ATOM 850 C CA . THR A 1 106 ? -12.665 -4.168 1.988 1.00 93.31 106 THR A CA 1
ATOM 851 C C . THR A 1 106 ? -12.037 -4.834 3.210 1.00 93.31 106 THR A C 1
ATOM 853 O O . THR A 1 106 ? -12.675 -5.674 3.851 1.00 93.31 106 THR A O 1
ATOM 856 N N . CYS A 1 107 ? -10.802 -4.461 3.546 1.00 93.25 107 CYS A N 1
ATOM 857 C CA . CYS A 1 107 ? -10.026 -5.107 4.602 1.00 93.25 107 CYS A CA 1
ATOM 858 C C . CYS A 1 107 ? -10.347 -4.574 6.003 1.00 93.25 107 CYS A C 1
ATOM 860 O O . CYS A 1 107 ? -10.221 -5.317 6.975 1.00 93.25 107 CYS A O 1
ATOM 862 N N . VAL A 1 108 ? -10.762 -3.308 6.123 1.00 93.12 108 VAL A N 1
ATOM 863 C CA . VAL A 1 108 ? -10.958 -2.643 7.420 1.00 93.12 108 VAL A CA 1
ATOM 864 C C . VAL A 1 108 ? -12.405 -2.208 7.616 1.00 93.12 108 VAL A C 1
ATOM 866 O O . VAL A 1 108 ? -13.062 -2.684 8.544 1.00 93.12 108 VAL A O 1
ATOM 869 N N . VAL A 1 109 ? -12.930 -1.334 6.756 1.00 91.94 109 VAL A N 1
ATOM 870 C CA . VAL A 1 109 ? -14.216 -0.649 6.998 1.00 91.94 109 VAL A CA 1
ATOM 871 C C . VAL A 1 109 ? -15.388 -1.631 7.023 1.00 91.94 109 VAL A C 1
ATOM 873 O O . VAL A 1 109 ? -16.092 -1.733 8.031 1.00 91.94 109 VAL A O 1
ATOM 876 N N . LYS A 1 110 ? -15.561 -2.429 5.964 1.00 90.94 110 LYS A N 1
ATOM 877 C CA . LYS A 1 110 ? -16.640 -3.429 5.858 1.00 90.94 110 LYS A CA 1
ATOM 878 C C . LYS A 1 110 ? -16.569 -4.504 6.942 1.00 90.94 110 LYS A C 1
ATOM 880 O O . LYS A 1 110 ? -17.589 -5.075 7.327 1.00 90.94 110 LYS A O 1
ATOM 885 N N . VAL A 1 111 ? -15.373 -4.803 7.445 1.00 88.06 111 VAL A N 1
ATOM 886 C CA . VAL A 1 111 ? -15.185 -5.771 8.533 1.00 88.06 111 VAL A CA 1
ATOM 887 C C . VAL A 1 111 ? -15.586 -5.155 9.876 1.00 88.06 111 VAL A C 1
ATOM 889 O O . VAL A 1 111 ? -16.290 -5.808 10.645 1.00 88.06 111 VAL A O 1
ATOM 892 N N . CYS A 1 112 ? -15.228 -3.893 10.132 1.00 87.50 112 CYS A N 1
ATOM 893 C CA . CYS A 1 112 ? -15.638 -3.164 11.338 1.00 87.50 112 CYS A CA 1
ATOM 894 C C . CYS A 1 112 ? -17.154 -2.967 11.417 1.00 87.50 112 CYS A C 1
ATOM 896 O O . CYS A 1 112 ? -17.726 -3.070 12.497 1.00 87.50 112 CYS A O 1
ATOM 898 N N . GLN A 1 113 ? -17.830 -2.756 10.284 1.00 86.38 113 GLN A N 1
ATOM 899 C CA . GLN A 1 113 ? -19.297 -2.668 10.239 1.00 86.38 113 GLN A CA 1
ATOM 900 C C . GLN A 1 113 ? -19.983 -3.939 10.765 1.00 86.38 113 GLN A C 1
ATOM 902 O O . GLN A 1 113 ? -21.065 -3.868 11.339 1.00 86.38 113 GLN A O 1
ATOM 907 N N . ARG A 1 114 ? -19.347 -5.107 10.608 1.00 84.62 114 ARG A N 1
ATOM 908 C CA . ARG A 1 114 ? -19.859 -6.391 11.115 1.00 84.62 114 ARG A CA 1
ATOM 909 C C . ARG A 1 114 ? -19.515 -6.634 12.586 1.00 84.62 114 ARG A C 1
ATOM 911 O O . ARG A 1 114 ? -20.112 -7.511 13.202 1.00 84.62 114 ARG A O 1
ATOM 918 N N . LYS A 1 115 ? -18.528 -5.913 13.128 1.00 80.12 115 LYS A N 1
ATOM 919 C CA . LYS A 1 115 ? -18.015 -6.054 14.498 1.00 80.12 115 LYS A CA 1
ATOM 920 C C . LYS A 1 115 ? -17.690 -4.671 15.089 1.00 80.12 115 LYS A C 1
ATOM 922 O O . LYS A 1 115 ? -16.528 -4.260 15.083 1.00 80.12 115 LYS A O 1
ATOM 927 N N . PRO A 1 116 ? -18.695 -3.936 15.599 1.00 77.75 116 PRO A N 1
ATOM 928 C CA . PRO A 1 116 ? -18.474 -2.626 16.205 1.00 77.75 116 PRO A CA 1
ATOM 929 C C . PRO A 1 116 ? -17.415 -2.681 17.316 1.00 77.75 116 PRO A C 1
ATOM 931 O O . PRO A 1 116 ? -17.354 -3.639 18.084 1.00 77.75 116 PRO A O 1
ATOM 934 N N . GLY A 1 117 ? -16.557 -1.662 17.391 1.00 80.69 117 GLY A N 1
ATOM 935 C CA . GLY A 1 117 ? -15.475 -1.584 18.381 1.00 80.69 117 GLY A CA 1
ATOM 936 C C . GLY A 1 117 ? -14.171 -2.294 17.992 1.00 80.69 117 GLY A C 1
ATOM 937 O O . GLY A 1 117 ? -13.167 -2.113 18.680 1.00 80.69 117 GLY A O 1
ATOM 938 N N . SER A 1 118 ? -14.124 -3.031 16.875 1.00 84.75 118 SER A N 1
ATOM 939 C CA . SER A 1 118 ? -12.916 -3.756 16.448 1.00 84.75 118 SER A CA 1
ATOM 940 C C . SER A 1 118 ? -11.947 -2.951 15.574 1.00 84.75 118 SER A C 1
ATOM 942 O O . SER A 1 118 ? -10.975 -3.518 15.078 1.00 84.75 118 SER A O 1
ATOM 944 N N . PHE A 1 119 ? -12.178 -1.656 15.346 1.00 88.81 119 PHE A N 1
ATOM 945 C CA . PHE A 1 119 ? -11.387 -0.874 14.389 1.00 88.81 119 PHE A CA 1
ATOM 946 C C . PHE A 1 119 ? -9.910 -0.766 14.769 1.00 88.81 119 PHE A C 1
ATOM 948 O O . PHE A 1 119 ? -9.042 -0.995 13.930 1.00 88.81 119 PHE A O 1
ATOM 955 N N . SER A 1 120 ? -9.601 -0.455 16.031 1.00 89.31 120 SER A N 1
ATOM 956 C CA . SER A 1 120 ? -8.213 -0.317 16.497 1.00 89.31 120 SER A CA 1
ATOM 957 C C . SER A 1 120 ? -7.390 -1.605 16.295 1.00 89.31 120 SER A C 1
ATOM 959 O O . SER A 1 120 ? -6.375 -1.554 15.594 1.00 89.31 120 SER A O 1
ATOM 961 N N . PRO A 1 121 ? -7.817 -2.784 16.797 1.00 90.88 121 PRO A N 1
ATOM 962 C CA . PRO A 1 121 ? -7.063 -4.015 16.564 1.00 90.88 121 PRO A CA 1
ATOM 963 C C . PRO A 1 121 ? -7.025 -4.416 15.083 1.00 90.88 121 PRO A C 1
ATOM 965 O O . PRO A 1 121 ? -5.984 -4.871 14.610 1.00 90.88 121 PRO A O 1
ATOM 968 N N . LEU A 1 122 ? -8.111 -4.210 14.329 1.00 91.19 122 LEU A N 1
ATOM 969 C CA . LEU A 1 122 ? -8.168 -4.593 12.918 1.00 91.19 122 LEU A CA 1
ATOM 970 C C . LEU A 1 122 ? -7.267 -3.727 12.031 1.00 91.19 122 LEU A C 1
ATOM 972 O O . LEU A 1 122 ? -6.534 -4.255 11.201 1.00 91.19 122 LEU A O 1
ATOM 976 N N . SER A 1 123 ? -7.296 -2.407 12.207 1.00 93.25 123 SER A N 1
ATOM 977 C CA . SER A 1 123 ? -6.451 -1.482 11.443 1.00 93.25 123 SER A CA 1
ATOM 978 C C . SER A 1 123 ? -4.966 -1.714 11.725 1.00 93.25 123 SER A C 1
ATOM 980 O O . SER A 1 123 ? -4.164 -1.733 10.794 1.00 93.25 123 SER A O 1
ATOM 982 N N . ARG A 1 124 ? -4.596 -1.996 12.984 1.00 92.88 124 ARG A N 1
ATOM 983 C CA . ARG A 1 124 ? -3.229 -2.399 13.343 1.00 92.88 124 ARG A CA 1
ATOM 984 C C . ARG A 1 124 ? -2.825 -3.703 12.658 1.00 92.88 124 ARG A C 1
ATOM 986 O O . ARG A 1 124 ? -1.732 -3.774 12.104 1.00 92.88 124 ARG A O 1
ATOM 993 N N . GLN A 1 125 ? -3.693 -4.714 12.675 1.00 92.00 125 GLN A N 1
ATOM 994 C CA . GLN A 1 125 ? -3.432 -5.988 12.002 1.00 92.00 125 GLN A CA 1
ATOM 995 C C . GLN A 1 125 ? -3.266 -5.800 10.489 1.00 92.00 125 GLN A C 1
ATOM 997 O O . GLN A 1 125 ? -2.328 -6.328 9.897 1.00 92.00 125 GLN A O 1
ATOM 1002 N N . PHE A 1 126 ? -4.137 -5.007 9.868 1.00 94.25 126 PHE A N 1
ATOM 1003 C CA . PHE A 1 126 ? -4.055 -4.672 8.451 1.00 94.25 126 PHE A CA 1
ATOM 1004 C C . PHE A 1 126 ? -2.734 -3.976 8.096 1.00 94.25 126 PHE A C 1
ATOM 1006 O O . PHE A 1 126 ? -2.058 -4.411 7.168 1.00 94.25 126 PHE A O 1
ATOM 1013 N N . LEU A 1 127 ? -2.320 -2.960 8.861 1.00 95.44 127 LEU A N 1
ATOM 1014 C CA . LEU A 1 127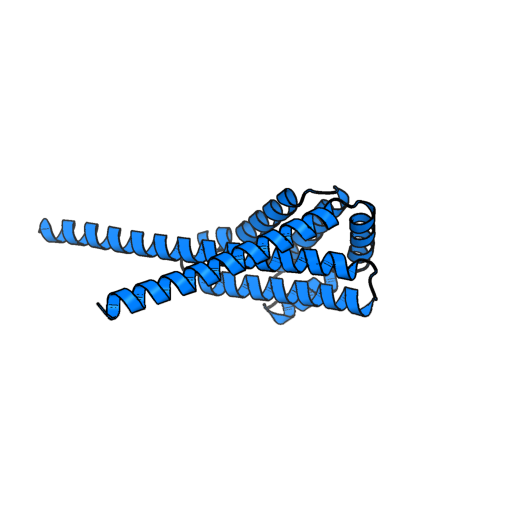 ? -1.050 -2.258 8.635 1.00 95.44 127 LEU A CA 1
ATOM 1015 C C . LEU A 1 127 ? 0.169 -3.179 8.800 1.00 95.44 127 LEU A C 1
ATOM 1017 O O . LEU A 1 127 ? 1.138 -3.050 8.052 1.00 95.44 127 LEU A O 1
ATOM 1021 N N . LEU A 1 128 ? 0.123 -4.131 9.739 1.00 93.94 128 LEU A N 1
ATOM 1022 C CA . LEU A 1 128 ? 1.171 -5.145 9.892 1.00 93.94 128 LEU A CA 1
ATOM 1023 C C . LEU A 1 128 ? 1.234 -6.082 8.681 1.00 93.94 128 LEU A C 1
ATOM 1025 O O . LEU A 1 128 ? 2.326 -6.341 8.180 1.00 93.94 128 LEU A O 1
ATOM 1029 N N . MET A 1 129 ? 0.085 -6.552 8.184 1.00 93.75 129 MET A N 1
ATOM 1030 C CA . MET A 1 129 ? 0.022 -7.395 6.981 1.00 93.75 129 MET A CA 1
ATOM 1031 C C . MET A 1 129 ? 0.521 -6.655 5.745 1.00 93.75 129 MET A C 1
ATOM 1033 O O . MET A 1 129 ? 1.351 -7.190 5.012 1.00 93.75 129 MET A O 1
ATOM 1037 N N . TRP A 1 130 ? 0.075 -5.413 5.558 1.00 95.75 130 TRP A N 1
ATOM 1038 C CA . TRP A 1 130 ? 0.518 -4.530 4.485 1.00 95.75 130 TRP A CA 1
ATOM 1039 C C . TRP A 1 130 ? 2.041 -4.327 4.507 1.00 95.75 130 TRP A C 1
ATOM 1041 O O . TRP A 1 130 ? 2.718 -4.594 3.515 1.00 95.75 130 TRP A O 1
ATOM 1051 N N . SER A 1 131 ? 2.596 -3.950 5.664 1.00 95.50 131 SER A N 1
ATOM 1052 C CA . SER A 1 131 ? 4.037 -3.732 5.836 1.00 95.50 131 SER A CA 1
ATOM 1053 C C . SER A 1 131 ? 4.855 -5.014 5.634 1.00 95.50 131 SER A C 1
ATOM 1055 O O . SER A 1 131 ? 5.880 -5.005 4.945 1.00 95.50 131 SER A O 1
ATOM 1057 N N . CYS A 1 132 ? 4.392 -6.143 6.181 1.00 95.00 132 CYS A N 1
ATOM 1058 C CA . CYS A 1 132 ? 5.069 -7.431 6.037 1.00 95.00 132 CYS A CA 1
ATOM 1059 C C . CYS A 1 132 ? 5.095 -7.891 4.575 1.00 95.00 132 CYS A C 1
ATOM 1061 O O . CYS A 1 132 ? 6.150 -8.287 4.077 1.00 95.00 132 CYS A O 1
ATOM 1063 N N . PHE A 1 133 ? 3.964 -7.782 3.874 1.00 96.56 133 PHE A N 1
ATOM 1064 C CA . PHE A 1 133 ? 3.876 -8.095 2.452 1.00 96.56 133 PHE A CA 1
ATOM 1065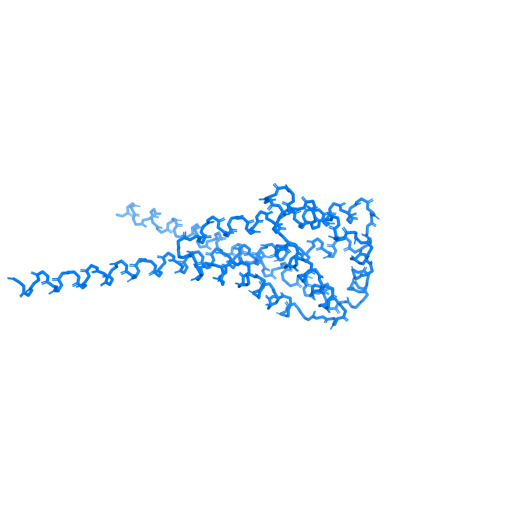 C C . PHE A 1 133 ? 4.817 -7.210 1.627 1.00 96.56 133 PHE A C 1
ATOM 1067 O O . PHE A 1 133 ? 5.675 -7.731 0.915 1.00 96.56 133 PHE A O 1
ATOM 1074 N N . GLY A 1 134 ? 4.720 -5.885 1.780 1.00 97.00 134 GLY A N 1
ATOM 1075 C CA . GLY A 1 134 ? 5.550 -4.931 1.045 1.00 97.00 134 GLY A CA 1
ATOM 1076 C C . GLY A 1 134 ? 7.048 -5.143 1.272 1.00 97.00 134 GLY A C 1
ATOM 1077 O O . GLY A 1 134 ? 7.826 -5.168 0.322 1.00 97.00 134 GLY A O 1
ATOM 1078 N N . THR A 1 135 ? 7.455 -5.415 2.516 1.00 96.56 135 THR A N 1
ATOM 1079 C CA . THR A 1 135 ? 8.852 -5.735 2.858 1.00 96.56 135 THR A CA 1
ATOM 1080 C C . THR A 1 135 ? 9.349 -6.991 2.141 1.00 96.56 135 THR A C 1
ATOM 1082 O O . THR A 1 135 ? 10.490 -7.027 1.682 1.00 96.56 135 THR A O 1
ATOM 1085 N N . ARG A 1 136 ? 8.512 -8.029 2.017 1.00 97.12 136 ARG A N 1
ATOM 1086 C CA . ARG A 1 136 ? 8.886 -9.266 1.314 1.00 97.12 136 ARG A CA 1
ATOM 1087 C C . ARG A 1 136 ? 9.050 -9.043 -0.185 1.00 97.12 136 ARG A C 1
ATOM 1089 O O . ARG A 1 136 ? 10.002 -9.579 -0.740 1.00 97.12 136 ARG A O 1
ATOM 1096 N N . VAL A 1 137 ? 8.183 -8.238 -0.799 1.00 98.06 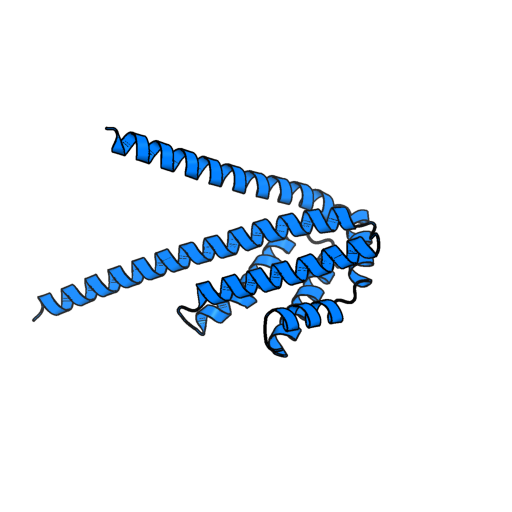137 VAL A N 1
ATOM 1097 C CA . VAL A 1 137 ? 8.295 -7.858 -2.216 1.00 98.06 137 VAL A CA 1
ATOM 1098 C C . VAL A 1 137 ? 9.561 -7.034 -2.461 1.00 98.06 137 VAL A C 1
ATOM 1100 O O . VAL A 1 137 ? 10.3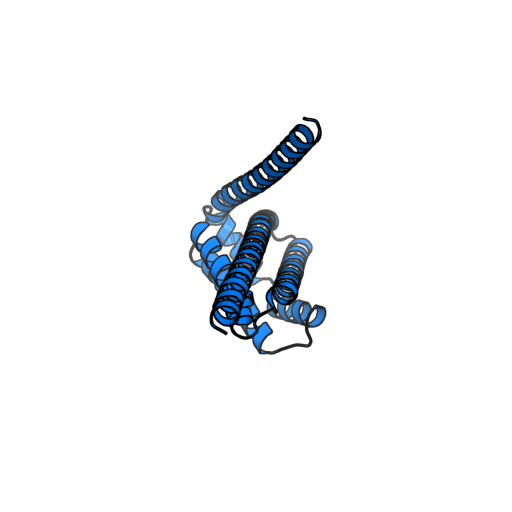35 -7.366 -3.353 1.00 98.06 137 VAL A O 1
ATOM 1103 N N . ILE A 1 138 ? 9.830 -6.020 -1.626 1.00 98.00 138 ILE A N 1
ATOM 1104 C CA . ILE A 1 138 ? 11.073 -5.229 -1.688 1.00 98.00 138 ILE A CA 1
ATOM 1105 C C . ILE A 1 138 ? 12.289 -6.147 -1.603 1.00 98.00 138 ILE A C 1
ATOM 1107 O O . ILE A 1 138 ? 13.187 -6.047 -2.432 1.00 98.00 138 ILE A O 1
ATOM 1111 N N . ARG A 1 139 ? 12.313 -7.052 -0.616 1.00 97.81 139 ARG A N 1
ATOM 1112 C CA . ARG A 1 139 ? 13.417 -7.995 -0.425 1.00 97.81 139 ARG A CA 1
ATOM 1113 C C . ARG A 1 139 ? 13.626 -8.870 -1.658 1.00 97.81 139 ARG A C 1
ATOM 1115 O O . ARG A 1 139 ? 14.770 -9.072 -2.043 1.00 97.81 139 ARG A O 1
ATOM 1122 N N . ASP A 1 140 ? 12.552 -9.394 -2.242 1.00 98.00 140 ASP A N 1
ATOM 1123 C CA . ASP A 1 140 ? 12.631 -10.234 -3.437 1.00 98.00 140 ASP A CA 1
ATOM 1124 C C . ASP A 1 140 ? 13.253 -9.467 -4.613 1.00 98.00 140 ASP A C 1
ATOM 1126 O O . ASP A 1 140 ? 14.264 -9.893 -5.167 1.00 98.00 140 ASP A O 1
ATOM 1130 N N . MET A 1 141 ? 12.757 -8.257 -4.885 1.00 97.94 141 MET A N 1
ATOM 1131 C CA . MET A 1 141 ? 13.318 -7.376 -5.912 1.00 97.94 141 MET A CA 1
ATOM 1132 C C . MET A 1 141 ? 14.782 -7.003 -5.649 1.00 97.94 141 MET A C 1
ATOM 1134 O O . MET A 1 141 ? 15.577 -6.945 -6.585 1.00 97.94 141 MET A O 1
ATOM 1138 N N . THR A 1 142 ? 15.165 -6.763 -4.389 1.00 97.75 142 THR A N 1
ATOM 1139 C CA . THR A 1 142 ? 16.563 -6.493 -4.020 1.00 97.75 142 THR A CA 1
ATOM 1140 C C . THR A 1 142 ? 17.457 -7.700 -4.295 1.00 97.75 142 THR A C 1
ATOM 1142 O O . THR A 1 142 ? 18.518 -7.543 -4.893 1.00 97.75 142 THR A O 1
ATOM 1145 N N . LEU A 1 143 ? 17.042 -8.901 -3.881 1.00 97.25 143 LEU A N 1
ATOM 1146 C CA . LEU A 1 143 ? 17.831 -10.125 -4.057 1.00 97.25 143 LEU A CA 1
ATOM 1147 C C . LEU A 1 143 ? 18.013 -10.484 -5.534 1.00 97.25 143 LEU A C 1
ATOM 1149 O O . LEU A 1 143 ? 19.092 -10.927 -5.923 1.00 97.25 143 LEU A O 1
ATOM 1153 N N . HIS A 1 144 ? 16.996 -10.238 -6.357 1.00 97.06 144 HIS A N 1
ATOM 1154 C CA . HIS A 1 144 ? 17.050 -10.470 -7.799 1.00 97.06 144 HIS A CA 1
ATOM 1155 C C . HIS A 1 144 ? 17.641 -9.295 -8.592 1.00 97.06 144 HIS A C 1
ATOM 1157 O O . HIS A 1 144 ? 17.713 -9.371 -9.814 1.00 97.06 144 HIS A O 1
ATOM 1163 N N . SER A 1 145 ? 18.090 -8.221 -7.923 1.00 96.88 145 SER A N 1
ATOM 1164 C CA . SER A 1 145 ? 18.606 -7.004 -8.574 1.00 96.88 145 SER A CA 1
ATOM 1165 C C . SER A 1 145 ? 17.661 -6.471 -9.661 1.00 96.88 145 SER A C 1
ATOM 1167 O O . SER A 1 145 ? 18.092 -6.114 -10.757 1.00 96.88 145 SER A O 1
ATOM 1169 N N . ALA A 1 146 ? 16.361 -6.450 -9.355 1.00 97.88 146 ALA A N 1
ATOM 1170 C CA . ALA A 1 146 ? 15.309 -6.077 -10.292 1.00 97.88 146 ALA A CA 1
ATOM 1171 C C . ALA A 1 146 ? 15.548 -4.659 -10.859 1.00 97.88 146 ALA A C 1
ATOM 1173 O O . ALA A 1 146 ? 15.652 -3.708 -10.073 1.00 97.88 146 ALA A O 1
ATOM 1174 N N . PRO A 1 147 ? 15.602 -4.473 -12.192 1.00 97.88 147 PRO A N 1
ATOM 1175 C CA . PRO A 1 147 ? 15.837 -3.165 -12.806 1.00 97.88 147 PRO A CA 1
ATOM 1176 C C . PRO A 1 147 ? 14.824 -2.089 -12.391 1.00 97.88 147 PRO A C 1
ATOM 1178 O O . PRO A 1 147 ? 15.172 -0.914 -12.278 1.00 97.88 147 PRO A O 1
ATOM 1181 N N . SER A 1 148 ? 13.575 -2.474 -12.115 1.00 97.75 148 SER A N 1
ATOM 1182 C CA . SER A 1 148 ? 12.516 -1.559 -11.672 1.00 97.75 148 SER A CA 1
ATOM 1183 C C . SER A 1 148 ? 12.487 -1.297 -10.160 1.00 97.75 148 SER A C 1
ATOM 1185 O O . SER A 1 148 ? 11.617 -0.553 -9.699 1.00 97.75 148 SER A O 1
ATOM 1187 N N . PHE A 1 149 ? 13.421 -1.854 -9.374 1.00 97.94 149 PHE A N 1
ATOM 1188 C CA . PHE A 1 149 ? 13.420 -1.766 -7.907 1.00 97.94 149 PHE A CA 1
ATOM 1189 C C . PHE A 1 149 ? 13.215 -0.336 -7.389 1.00 97.94 149 PHE A C 1
ATOM 1191 O O . PHE A 1 149 ? 12.369 -0.107 -6.526 1.00 97.94 149 PHE A O 1
ATOM 1198 N N . GLY A 1 150 ? 13.964 0.637 -7.921 1.00 97.38 150 GLY A N 1
ATOM 1199 C CA . GLY A 1 150 ? 13.880 2.031 -7.471 1.00 97.38 150 GLY A CA 1
ATOM 1200 C C . GLY A 1 150 ? 12.493 2.642 -7.700 1.00 97.38 150 GLY A C 1
ATOM 1201 O O . GLY A 1 150 ? 11.947 3.308 -6.818 1.00 97.38 150 GLY A O 1
ATOM 1202 N N . SER A 1 151 ? 11.894 2.347 -8.854 1.00 96.88 151 SER A N 1
ATOM 1203 C CA . SER A 1 151 ? 10.547 2.784 -9.227 1.00 96.88 151 SER A CA 1
ATOM 1204 C C . SER A 1 151 ? 9.481 2.134 -8.350 1.00 96.88 151 SER A C 1
ATOM 1206 O O . SER A 1 151 ? 8.618 2.832 -7.815 1.00 96.88 151 SER A O 1
ATOM 1208 N N . PHE A 1 152 ? 9.571 0.817 -8.129 1.00 97.75 152 PHE A N 1
ATOM 1209 C CA . PHE A 1 152 ? 8.678 0.115 -7.208 1.00 97.75 152 PHE A CA 1
ATOM 1210 C C . PHE A 1 152 ? 8.786 0.671 -5.787 1.00 97.75 152 PHE A C 1
ATOM 1212 O O . PHE A 1 152 ? 7.770 0.935 -5.148 1.00 97.75 152 PHE A O 1
ATOM 1219 N N . HIS A 1 153 ? 10.007 0.884 -5.294 1.00 96.88 153 HIS A N 1
ATOM 1220 C CA . HIS A 1 153 ? 10.245 1.380 -3.944 1.00 96.88 153 HIS A CA 1
ATOM 1221 C C . HIS A 1 153 ? 9.604 2.757 -3.725 1.00 96.88 153 HIS A C 1
ATOM 1223 O O . HIS A 1 153 ? 8.946 2.975 -2.709 1.00 96.88 153 HIS A O 1
ATOM 1229 N N . LEU A 1 154 ? 9.720 3.663 -4.699 1.00 96.62 154 LEU A N 1
ATOM 1230 C CA . LEU A 1 154 ? 9.084 4.980 -4.656 1.00 96.62 154 LEU A CA 1
ATOM 1231 C C . LEU A 1 154 ? 7.546 4.897 -4.633 1.00 96.62 154 LEU A C 1
ATOM 1233 O O . LEU A 1 154 ? 6.896 5.560 -3.814 1.00 96.62 154 LEU A O 1
ATOM 1237 N N . ILE A 1 155 ? 6.964 4.059 -5.496 1.00 96.62 155 ILE A N 1
ATOM 1238 C CA . ILE A 1 155 ? 5.514 3.813 -5.527 1.00 96.62 155 ILE A CA 1
ATOM 1239 C C . ILE A 1 155 ? 5.056 3.235 -4.182 1.00 96.62 155 ILE A C 1
ATOM 1241 O O . ILE A 1 155 ? 4.100 3.721 -3.580 1.00 96.62 155 ILE A O 1
ATOM 1245 N N . HIS A 1 156 ? 5.784 2.253 -3.652 1.00 96.38 156 HIS A N 1
ATOM 1246 C CA . HIS A 1 156 ? 5.497 1.629 -2.367 1.00 96.38 156 HIS A CA 1
ATOM 1247 C C . HIS A 1 156 ? 5.584 2.622 -1.196 1.00 96.38 156 HIS A C 1
ATOM 1249 O O . HIS A 1 156 ? 4.729 2.587 -0.312 1.00 96.38 156 HIS A O 1
ATOM 1255 N N . LEU A 1 157 ? 6.560 3.539 -1.175 1.00 95.25 157 LEU A N 1
ATOM 1256 C CA . LEU A 1 157 ? 6.620 4.618 -0.176 1.00 95.25 157 LEU A CA 1
ATOM 1257 C C . LEU A 1 157 ? 5.375 5.509 -0.240 1.00 95.25 157 LEU A C 1
ATOM 1259 O O . LEU A 1 157 ? 4.761 5.795 0.786 1.00 95.25 157 LEU A O 1
ATOM 1263 N N . THR A 1 158 ? 4.956 5.875 -1.451 1.00 95.50 158 THR A N 1
ATOM 1264 C CA . THR A 1 158 ? 3.738 6.668 -1.673 1.00 95.50 158 THR A CA 1
ATOM 1265 C C . THR A 1 158 ? 2.500 5.943 -1.148 1.00 95.50 158 THR A C 1
ATOM 1267 O O . THR A 1 158 ? 1.669 6.541 -0.465 1.00 95.50 158 THR A O 1
ATOM 1270 N N . PHE A 1 159 ? 2.382 4.643 -1.427 1.00 96.75 159 PHE A N 1
ATOM 1271 C CA . PHE A 1 159 ? 1.251 3.841 -0.967 1.00 96.75 159 PHE A CA 1
ATOM 1272 C C . PHE A 1 159 ? 1.247 3.679 0.552 1.00 96.75 159 PHE A C 1
ATOM 1274 O O . PHE A 1 159 ? 0.186 3.787 1.157 1.00 96.75 159 PHE A O 1
ATOM 1281 N N . ASN A 1 160 ? 2.409 3.479 1.185 1.00 95.31 160 ASN A N 1
ATOM 1282 C CA . ASN A 1 160 ? 2.512 3.425 2.645 1.00 95.31 160 ASN A CA 1
ATOM 1283 C C . ASN A 1 160 ? 2.028 4.714 3.302 1.00 95.31 160 ASN A C 1
ATOM 1285 O O . ASN A 1 160 ? 1.187 4.655 4.201 1.00 95.31 160 ASN A O 1
ATOM 1289 N N . ASP A 1 161 ? 2.519 5.864 2.837 1.00 92.69 161 ASP A N 1
ATOM 1290 C CA . ASP A 1 161 ? 2.122 7.158 3.389 1.00 92.69 161 ASP A CA 1
ATOM 1291 C C . ASP A 1 161 ? 0.619 7.399 3.201 1.00 92.69 161 ASP A C 1
ATOM 1293 O O . ASP A 1 161 ? -0.058 7.862 4.124 1.00 92.69 161 ASP A O 1
ATOM 1297 N N . TYR A 1 162 ? 0.071 7.039 2.035 1.00 95.25 162 TYR A N 1
ATOM 1298 C CA . TYR A 1 162 ? -1.356 7.177 1.759 1.00 95.25 162 TYR A CA 1
ATOM 1299 C C . TYR A 1 162 ? -2.219 6.247 2.623 1.00 95.25 162 TYR A C 1
ATOM 1301 O O . TYR A 1 162 ? -3.175 6.702 3.251 1.00 95.25 162 TYR A O 1
ATOM 1309 N N . VAL A 1 163 ? -1.885 4.955 2.693 1.00 96.31 163 VAL A N 1
ATOM 1310 C CA . VAL A 1 163 ? -2.628 3.965 3.488 1.00 96.31 163 VAL A CA 1
ATOM 1311 C C . VAL A 1 163 ? -2.601 4.340 4.969 1.00 96.31 163 VAL A C 1
ATOM 1313 O O . VAL A 1 163 ? -3.642 4.306 5.628 1.00 96.31 163 VAL A O 1
ATOM 1316 N N . LEU A 1 164 ? -1.445 4.764 5.489 1.00 93.62 164 LEU A N 1
ATOM 1317 C CA . LEU A 1 164 ? -1.328 5.246 6.863 1.00 93.62 164 LEU A CA 1
ATOM 1318 C C . LEU A 1 164 ? -2.214 6.476 7.094 1.00 93.62 164 LEU A C 1
ATOM 1320 O O . LEU A 1 164 ? -3.000 6.495 8.041 1.00 93.62 164 LEU A O 1
ATOM 1324 N N . TYR A 1 165 ? -2.142 7.470 6.203 1.00 92.62 165 TYR A N 1
ATOM 1325 C CA . TYR A 1 165 ? -2.997 8.656 6.260 1.00 92.62 165 TYR A CA 1
ATOM 1326 C C . TYR A 1 165 ? -4.491 8.296 6.252 1.00 92.62 165 TYR A C 1
ATOM 1328 O O . TYR A 1 165 ? -5.267 8.844 7.043 1.00 92.62 165 TYR A O 1
ATOM 1336 N N . LYS A 1 166 ? -4.903 7.359 5.393 1.00 94.38 166 LYS A N 1
ATOM 1337 C CA . LYS A 1 166 ? -6.296 6.920 5.285 1.00 94.38 166 LYS A CA 1
ATOM 1338 C C . LYS A 1 166 ? -6.773 6.247 6.570 1.00 94.38 166 LYS A C 1
ATOM 1340 O O . LYS A 1 166 ? -7.832 6.603 7.083 1.00 94.38 166 LYS A O 1
ATOM 1345 N N . ILE A 1 167 ? -5.988 5.318 7.115 1.00 95.31 167 ILE A N 1
ATOM 1346 C CA . ILE A 1 167 ? -6.311 4.613 8.364 1.00 95.31 167 ILE A CA 1
ATOM 1347 C C . ILE A 1 167 ? -6.396 5.582 9.545 1.00 95.31 167 ILE A C 1
ATOM 1349 O O . ILE A 1 167 ? -7.333 5.499 10.338 1.00 95.31 167 ILE A O 1
ATOM 1353 N N . GLU A 1 168 ? -5.459 6.524 9.659 1.00 92.44 168 GLU A N 1
ATOM 1354 C CA . GLU A 1 168 ? -5.511 7.551 10.700 1.00 92.44 168 GLU A CA 1
ATOM 1355 C C . GLU A 1 168 ? -6.754 8.432 10.574 1.00 92.44 168 GLU A C 1
ATOM 1357 O O . GLU A 1 168 ? -7.397 8.716 11.582 1.00 92.44 168 GLU A O 1
ATOM 1362 N N . THR A 1 169 ? -7.112 8.838 9.353 1.00 91.38 169 THR A N 1
ATOM 1363 C CA . THR A 1 169 ? -8.313 9.643 9.095 1.00 91.38 169 THR A CA 1
ATOM 1364 C C . THR A 1 169 ? -9.570 8.899 9.549 1.00 91.38 169 THR A C 1
ATOM 1366 O O . THR A 1 169 ? -10.331 9.427 10.358 1.00 91.38 169 THR A O 1
ATOM 1369 N N . LEU A 1 170 ? -9.720 7.634 9.143 1.00 93.19 170 LEU A N 1
ATOM 1370 C CA . LEU A 1 170 ? -10.827 6.771 9.570 1.00 93.19 170 LEU A CA 1
ATOM 1371 C C . LEU A 1 170 ? -10.868 6.587 11.096 1.00 93.19 170 LEU A C 1
ATOM 1373 O O . LEU A 1 170 ? -11.938 6.590 11.702 1.00 93.19 170 LEU A O 1
ATOM 1377 N N . HIS A 1 171 ? -9.706 6.467 11.744 1.00 90.19 171 HIS A N 1
ATOM 1378 C CA . HIS A 1 171 ? -9.634 6.346 13.197 1.00 90.19 171 HIS A CA 1
ATOM 1379 C C . HIS A 1 171 ? -10.129 7.607 13.919 1.00 90.19 171 HIS A C 1
ATOM 1381 O O . HIS A 1 171 ? -10.781 7.513 14.962 1.00 90.19 171 HIS A O 1
ATOM 1387 N N . GLN A 1 172 ? -9.812 8.792 13.387 1.00 88.25 172 GLN A N 1
ATOM 1388 C CA . GLN A 1 172 ? -10.310 10.053 13.938 1.00 88.25 172 GLN A CA 1
ATOM 1389 C C . GLN A 1 172 ? -11.819 10.189 13.730 1.00 88.25 172 GLN A C 1
ATOM 1391 O O . GLN A 1 172 ? -12.525 10.542 14.672 1.00 88.25 172 GLN A O 1
ATOM 1396 N N . GLU A 1 173 ? -12.327 9.847 12.545 1.00 88.19 173 GLU A N 1
ATOM 1397 C CA . GLU A 1 173 ? -13.767 9.839 12.259 1.00 88.19 173 GLU A CA 1
ATOM 1398 C C . GLU A 1 173 ? -14.528 8.914 13.217 1.00 88.19 173 GLU A C 1
ATOM 1400 O O . GLU A 1 173 ? -15.553 9.300 13.774 1.00 88.19 173 GLU A O 1
ATOM 1405 N N . GLU A 1 174 ? -14.003 7.719 13.493 1.00 85.56 174 GLU A N 1
ATOM 1406 C CA . GLU A 1 174 ? -14.613 6.784 14.441 1.00 85.56 174 GLU A CA 1
ATOM 1407 C C . GLU A 1 174 ? -14.638 7.337 15.879 1.00 85.56 174 GLU A C 1
ATOM 1409 O O . GLU A 1 174 ? -15.617 7.145 16.602 1.00 85.56 174 GLU A O 1
ATOM 1414 N N . LYS A 1 175 ? -13.585 8.046 16.311 1.00 85.50 175 LYS A N 1
ATOM 1415 C CA . LYS A 1 175 ? -13.551 8.718 17.624 1.00 85.50 175 LYS A CA 1
ATOM 1416 C C . LYS A 1 175 ? -14.584 9.832 17.719 1.00 85.50 175 LYS A C 1
ATOM 1418 O O . LYS A 1 175 ? -15.293 9.908 18.718 1.00 85.50 175 LYS A O 1
ATOM 1423 N N . VAL A 1 176 ? -14.681 10.663 16.683 1.00 86.56 176 VAL A N 1
ATOM 1424 C CA . VAL A 1 176 ? -15.675 11.740 16.607 1.00 86.56 176 VAL A CA 1
ATOM 1425 C C . VAL A 1 176 ? -17.087 11.157 16.618 1.00 86.56 176 VAL A C 1
ATOM 1427 O O . VAL A 1 176 ? -17.933 11.622 17.376 1.00 86.56 176 VAL A O 1
ATOM 1430 N N . ASN A 1 177 ? -17.336 10.099 15.846 1.00 84.94 177 ASN A N 1
ATOM 1431 C CA . ASN A 1 177 ? -18.636 9.436 15.798 1.00 84.94 177 ASN A CA 1
ATOM 1432 C C . ASN A 1 177 ? -19.028 8.827 17.147 1.00 84.94 177 ASN A C 1
ATOM 1434 O O . ASN A 1 177 ? -20.171 8.996 17.564 1.00 84.94 177 ASN A O 1
ATOM 1438 N N . ARG A 1 178 ? -18.091 8.173 17.848 1.00 83.75 178 ARG A N 1
ATOM 1439 C CA . ARG A 1 178 ? -18.327 7.663 19.208 1.00 83.75 178 ARG A CA 1
ATOM 1440 C C . ARG A 1 178 ? -18.647 8.784 20.189 1.00 83.75 178 ARG A C 1
ATOM 1442 O O . ARG A 1 178 ? -19.684 8.736 20.832 1.00 83.75 178 ARG A O 1
ATOM 1449 N N . PHE A 1 179 ? -17.842 9.842 20.205 1.00 85.88 179 PHE A N 1
ATOM 1450 C CA . PHE A 1 179 ? -18.095 11.006 21.055 1.00 85.88 179 PHE A CA 1
ATOM 1451 C C . PHE A 1 179 ? -19.479 11.631 20.798 1.00 85.88 179 PHE A C 1
ATOM 1453 O O . PHE A 1 179 ? -20.221 11.936 21.728 1.00 85.88 179 PHE A O 1
ATOM 1460 N N . MET A 1 180 ? -19.871 11.768 19.527 1.00 84.75 180 MET A N 1
ATOM 1461 C CA . MET A 1 180 ? -21.196 12.270 19.154 1.00 84.75 180 MET A CA 1
ATOM 1462 C C . MET A 1 180 ? -22.335 11.314 19.541 1.00 84.75 180 MET A C 1
ATOM 1464 O O . MET A 1 180 ? -23.449 11.774 19.791 1.00 84.75 180 MET A O 1
ATOM 1468 N N . GLN A 1 181 ? -22.097 10.000 19.563 1.00 83.88 181 GLN A N 1
ATOM 1469 C CA . GLN A 1 181 ? -23.066 9.013 20.048 1.00 83.88 181 GLN A CA 1
ATOM 1470 C C . GLN A 1 181 ? -23.239 9.101 21.566 1.00 83.88 181 GLN A C 1
ATOM 1472 O O . GLN A 1 181 ? -24.380 9.117 22.026 1.00 83.88 181 GLN A O 1
ATOM 1477 N N . ASP A 1 182 ? -22.144 9.244 22.311 1.00 86.12 182 ASP A N 1
ATOM 1478 C CA . ASP A 1 182 ? -22.160 9.377 23.770 1.00 86.12 182 ASP A CA 1
ATOM 1479 C C . ASP A 1 182 ? -22.938 10.632 24.196 1.00 86.12 182 ASP A C 1
ATOM 1481 O O . ASP A 1 182 ? -23.879 10.541 24.986 1.00 86.12 182 ASP A O 1
ATOM 1485 N N . LEU A 1 183 ? -22.659 11.783 23.565 1.00 86.38 183 LEU A N 1
ATOM 1486 C CA . LEU A 1 183 ? -23.402 13.030 23.800 1.00 86.38 183 LEU A CA 1
ATOM 1487 C C . LEU A 1 183 ? -24.905 12.887 23.514 1.00 86.38 183 LEU A C 1
ATOM 1489 O O . LEU A 1 183 ? -25.742 13.393 24.261 1.00 86.38 183 LEU A O 1
ATOM 1493 N N . LYS A 1 184 ? -25.280 12.197 22.428 1.00 80.81 184 LYS A N 1
ATOM 1494 C CA . LYS A 1 184 ? -26.695 11.947 22.101 1.00 80.81 184 LYS A CA 1
ATOM 1495 C C . LYS A 1 184 ? -27.367 11.019 23.115 1.00 80.81 184 LYS A C 1
ATOM 1497 O O . LYS A 1 184 ? -28.554 11.199 23.391 1.00 80.81 184 LYS A O 1
ATOM 1502 N N . GLY A 1 185 ? -26.636 10.033 23.635 1.00 78.81 185 GLY A N 1
ATOM 1503 C CA . GLY A 1 185 ? -27.104 9.131 24.686 1.00 78.81 185 GLY A CA 1
ATOM 1504 C C . GLY A 1 185 ? -27.380 9.872 25.992 1.00 78.81 185 GLY A C 1
ATOM 1505 O O . GLY A 1 185 ? -28.454 9.715 26.566 1.00 78.81 185 GLY A O 1
ATOM 1506 N N . GLU A 1 186 ? -26.465 10.748 26.403 1.00 74.00 186 GLU A N 1
ATOM 1507 C CA . GLU A 1 186 ? -26.581 11.553 27.623 1.00 74.00 186 GLU A CA 1
ATOM 1508 C C . GLU A 1 186 ? -27.743 12.560 27.549 1.00 74.00 186 GLU A C 1
ATOM 1510 O O . GLU A 1 186 ? -28.544 12.668 28.477 1.00 74.00 186 GLU A O 1
ATOM 1515 N N . ILE A 1 187 ? -27.932 13.217 26.397 1.00 72.19 187 ILE A N 1
ATOM 1516 C CA . ILE A 1 187 ? -29.071 14.124 26.160 1.00 72.19 187 ILE A CA 1
ATOM 1517 C C . ILE A 1 187 ? -30.418 13.379 26.226 1.00 72.19 187 ILE A C 1
ATOM 1519 O O . ILE A 1 187 ? -31.384 13.902 26.784 1.00 72.19 187 ILE A O 1
ATOM 1523 N N . ARG A 1 188 ? -30.508 12.156 25.678 1.00 70.25 188 ARG A N 1
ATOM 1524 C CA . ARG A 1 188 ? -31.726 11.327 25.780 1.00 70.25 188 ARG A CA 1
ATOM 1525 C C . ARG A 1 188 ? -31.979 10.831 27.203 1.00 70.25 188 ARG A C 1
ATOM 1527 O O . ARG A 1 188 ? -33.130 10.843 27.627 1.00 70.25 188 ARG A O 1
ATOM 1534 N N . GLY A 1 189 ? -30.934 10.425 27.925 1.00 64.19 189 GLY A N 1
ATOM 1535 C CA . GLY A 1 189 ? -31.039 9.998 29.322 1.00 64.19 189 GLY A CA 1
ATOM 1536 C C . GLY A 1 189 ? -31.565 11.115 30.224 1.00 64.19 189 GLY A C 1
ATOM 1537 O O . GLY A 1 189 ? -32.512 10.904 30.975 1.00 64.19 189 GLY A O 1
ATOM 1538 N N . ASN A 1 190 ? -31.043 12.331 30.061 1.00 62.59 190 ASN A N 1
ATOM 1539 C CA . ASN A 1 190 ? -31.463 13.487 30.856 1.00 62.59 190 ASN A CA 1
ATOM 1540 C C . ASN A 1 190 ? -32.901 13.946 30.553 1.00 62.59 190 ASN A C 1
ATOM 1542 O O . ASN A 1 190 ? -33.576 14.436 31.451 1.00 62.59 190 ASN A O 1
ATOM 1546 N N . MET A 1 191 ? -33.400 13.763 29.323 1.00 60.16 191 MET A N 1
ATOM 1547 C CA . MET A 1 191 ? -34.811 14.031 28.998 1.00 60.16 191 MET A CA 1
ATOM 1548 C C . MET A 1 191 ? -35.776 13.025 29.631 1.00 60.16 191 MET A C 1
ATOM 1550 O O . MET A 1 191 ? -36.892 13.406 29.961 1.00 60.16 191 MET A O 1
ATOM 1554 N N . HIS A 1 192 ? -35.373 11.763 29.798 1.00 57.66 192 HIS A N 1
ATOM 1555 C CA . HIS A 1 192 ? -36.222 10.757 30.440 1.00 57.66 192 HIS A CA 1
ATOM 1556 C C . HIS A 1 192 ? -36.303 10.985 31.954 1.00 57.66 192 HIS A C 1
ATOM 1558 O O . HIS A 1 192 ? -37.390 10.978 32.510 1.00 57.66 192 HIS A O 1
ATOM 1564 N N . VAL A 1 193 ? -35.173 11.316 32.590 1.00 60.56 193 VAL A N 1
ATOM 1565 C CA . VAL A 1 193 ? -35.106 11.638 34.029 1.00 60.56 193 VAL A CA 1
ATOM 1566 C C . VAL A 1 193 ? -35.841 12.940 34.381 1.00 60.56 193 VAL A C 1
ATOM 1568 O O . VAL A 1 193 ? -36.254 13.116 35.517 1.00 60.56 193 VAL A O 1
ATOM 1571 N N . ALA A 1 194 ? -36.013 13.864 33.431 1.00 58.62 194 ALA A N 1
ATOM 1572 C CA . ALA A 1 194 ? -36.740 15.118 33.651 1.00 58.62 194 ALA A CA 1
ATOM 1573 C C . ALA A 1 194 ? -38.266 15.010 33.442 1.00 58.62 194 ALA A C 1
ATOM 1575 O O . ALA A 1 194 ? -38.966 16.005 33.636 1.00 58.62 194 ALA A O 1
ATOM 1576 N N . MET A 1 195 ? -38.775 13.855 32.995 1.00 55.44 195 MET A N 1
ATOM 1577 C CA . MET A 1 195 ? -40.211 13.600 32.793 1.00 55.44 195 MET A CA 1
ATOM 1578 C C . MET A 1 195 ? -40.824 12.672 33.857 1.00 55.44 195 MET A C 1
ATOM 1580 O O . MET A 1 195 ? -42.041 12.483 33.828 1.00 55.44 195 MET A O 1
ATOM 1584 N N . ASP A 1 196 ? -40.006 12.155 34.778 1.00 46.81 196 ASP A N 1
ATOM 1585 C CA . ASP A 1 196 ? -40.399 11.400 35.978 1.00 46.81 196 ASP A CA 1
ATOM 1586 C C . ASP A 1 196 ? -40.288 12.287 37.234 1.00 46.81 196 ASP A C 1
ATOM 1588 O O . ASP A 1 196 ? -41.128 12.125 38.152 1.00 46.81 196 ASP A O 1
#

Organism: Biomphalaria glabrata (NCBI:txid6526)

InterPro domains:
  IPR039779 RFX-like DNA-binding protein [PTHR12619] (11-186)
  IPR057321 RFX1-4/6/8-like, BCD domain [PF25340] (10-173)

Secondary structure (DSSP, 8-state):
-HHHHHHHHHHHHHHHHHHHHHHHHHHHHHHHHHHHH-HHHHHHHHHHHHHS-HHHHHHHHHHHHSS--HHHHHHHHHHHHHHHHHHHTT--HHHHHHHHHHHHIIIIIHHHHHSTT-HHHHHHHHHHHHHHHHHHHHHHHHHTT-TTHHHHHHHHHHHHHHHHHHHHHHHHHHHHHHHHHHHHHHHHHHHHHT--

Foldseek 3Di:
DVVVVVVVVVVVVVVVVVVVLVVVLVVLLVVLQVQLQDLVLLVLVLVLLVVDPLLVLLVVLCVVQHDDDPVSSVLSVVLSVVVSVCSVVSHGSVVVLVSLVVSCCVQAVVVCVVPPPCRVVSLVSVLSSLVSSLVVSLVSCVVVVRPSSVSSVSVSVSSNSSNVVVSVVVVVVSVVVVVVVVVVVVVVVVVVVVVD

pLDDT: mean 88.7, std 11.41, range [46.81, 98.56]

Sequence (196 aa):
MIALKNGLRHIAKHLTQLLKRKLSLIHLAQASRTVLASQEVTGQLLLDWLSIDLNSIVKQTLYTLSHCADKEHRVMSELCYQFKKLLEDQASIEAYIHWLDTMVDTCVVKVCQRKPGSFSPLSRQFLLMWSCFGTRVIRDMTLHSAPSFGSFHLIHLTFNDYVLYKIETLHQEEKVNRFMQDLKGEIRGNMHVAMD

Radius of gyration: 21.34 Å; chains: 1; bounding box: 59×54×56 Å